Protein AF-A0A246GBR9-F1 (afdb_monomer)

Foldseek 3Di:
DDDDDDDDDDDDDDDDDDPDPPPPPPPPVLPADVQVVVLLVVLVVCLPVQPQPLLVLLSCLLSVCVVQENAEAEDCDPPQKDKFFFADPVVLATRHIHIYGHGPDSLSSSLRSLLVSQCNLVVDRQFSFAAPQQDPFPDFDADPRRGTDCSVSSNVRRDDPVQLVVLLVLLVVLLVLLVQAPPDDPVLSVVSNVLSVVCNVRVRRRSQSSLSSNLVVLVVVVPPPPPDPPDHSSVVSNVSSSVSSVVSCCRSVSDDPPDDD

Sequence (261 aa):
MNQILPKPTIPLLLGTVFSLFAFKNVYQKSSFDPEVQRDIQILKSHSFVVSNPHLAIAIRDALRDIKLVTSLNREDTRQGGSTICKYDAEIGLPKNYLIGYSKNSAGTLLHELVHVSVNQKFLQDFVNYKSPIAQNPHIPQYTSDGVRLNENLRQTKWMDQTENAKRTLQMQQIASLADACTKLKPEVKAYIKDKCSYASINPHIEYSTTVVQLAYYMFLQGFPVKNAPVNTPENNLYVEIDKALIEDLKARNVISTSCSL

Solvent-accessible surface area (backbone atoms only — not comparable to full-atom values): 15180 Å² total; per-residue (Å²): 135,90,84,86,84,83,86,88,85,84,86,88,81,91,79,89,75,80,84,68,85,71,75,76,74,75,75,77,73,77,74,64,52,73,69,56,50,47,34,52,48,50,50,57,52,43,40,73,68,52,85,51,66,67,58,20,50,52,48,47,50,24,55,68,57,51,86,36,50,79,43,74,45,72,37,99,50,97,78,63,53,42,70,47,65,22,31,38,77,89,80,61,42,80,61,36,28,39,35,37,22,36,76,95,33,47,55,36,49,47,24,44,29,31,51,52,38,45,23,70,69,69,61,42,86,59,55,74,61,87,47,93,73,54,64,77,67,64,80,88,42,60,46,98,82,15,36,69,71,49,48,71,66,33,29,70,50,37,66,47,70,67,61,33,50,55,49,29,51,52,30,51,52,47,34,53,30,41,68,63,25,85,84,60,54,70,69,58,36,50,51,52,36,51,48,28,50,56,19,47,76,41,32,47,62,32,37,68,24,44,37,52,29,49,47,51,50,41,40,77,75,54,46,80,55,85,88,57,70,86,86,38,44,60,54,50,30,51,50,52,38,50,50,52,37,53,52,45,34,37,70,65,66,72,45,66,91,81,68,78,130

Structure (mmCIF, N/CA/C/O backbone):
data_AF-A0A246GBR9-F1
#
_entry.id   AF-A0A246GBR9-F1
#
loop_
_atom_site.group_PDB
_atom_site.id
_atom_site.type_symbol
_atom_site.label_atom_id
_atom_site.label_alt_id
_atom_site.label_comp_id
_atom_site.label_asym_id
_atom_site.label_entity_id
_atom_site.label_seq_id
_atom_site.pdbx_PDB_ins_code
_atom_site.Cartn_x
_atom_site.Cartn_y
_atom_site.Cartn_z
_atom_site.occupancy
_atom_site.B_iso_or_equiv
_atom_site.auth_seq_id
_atom_site.auth_comp_id
_atom_site.auth_asym_id
_atom_site.auth_atom_id
_atom_site.pdbx_PDB_model_num
ATOM 1 N N . MET A 1 1 ? -3.419 -54.310 -78.599 1.00 36.62 1 MET A N 1
ATOM 2 C CA . MET A 1 1 ? -2.522 -55.291 -77.946 1.00 36.62 1 MET A CA 1
ATOM 3 C C . MET A 1 1 ? -2.148 -54.704 -76.590 1.00 36.62 1 MET A C 1
ATOM 5 O O . MET A 1 1 ? -1.429 -53.723 -76.562 1.00 36.62 1 MET A O 1
ATOM 9 N N . ASN A 1 2 ? -2.945 -54.943 -75.546 1.00 31.42 2 ASN A N 1
ATOM 10 C CA . ASN A 1 2 ? -2.815 -56.031 -74.558 1.00 31.42 2 ASN A CA 1
ATOM 11 C C . ASN A 1 2 ? -1.418 -56.147 -73.933 1.00 31.42 2 ASN A C 1
ATOM 13 O O . ASN A 1 2 ? -0.531 -56.679 -74.588 1.00 31.42 2 ASN A O 1
ATOM 17 N N . GLN A 1 3 ? -1.290 -55.726 -72.666 1.00 33.97 3 GLN A N 1
ATOM 18 C CA . GLN A 1 3 ? -0.759 -56.494 -71.516 1.00 33.97 3 GLN A CA 1
ATOM 19 C C . GLN A 1 3 ? -0.730 -55.560 -70.284 1.00 33.97 3 GLN A C 1
ATOM 21 O O . GLN A 1 3 ? -0.051 -54.544 -70.290 1.00 33.97 3 GLN A O 1
ATOM 26 N N . ILE A 1 4 ? -1.721 -55.641 -69.389 1.00 37.88 4 ILE A N 1
ATOM 27 C CA . ILE A 1 4 ? -1.829 -56.518 -68.200 1.00 37.88 4 ILE A CA 1
ATOM 28 C C . ILE A 1 4 ? -0.883 -56.075 -67.064 1.00 37.88 4 ILE A C 1
ATOM 30 O O . ILE A 1 4 ? 0.317 -56.323 -67.081 1.00 37.88 4 ILE A O 1
ATOM 34 N N . LEU A 1 5 ? -1.496 -55.429 -66.067 1.00 39.03 5 LEU A N 1
ATOM 35 C CA . LEU A 1 5 ? -0.984 -55.162 -64.718 1.00 39.03 5 LEU A CA 1
ATOM 36 C C . LEU A 1 5 ? -0.708 -56.465 -63.947 1.00 39.03 5 LEU A C 1
ATOM 38 O O . LEU A 1 5 ? -1.420 -57.449 -64.154 1.00 39.03 5 LEU A O 1
ATOM 42 N N . PRO A 1 6 ? 0.090 -56.382 -62.873 1.00 37.59 6 PRO A N 1
ATOM 43 C CA . PRO A 1 6 ? -0.278 -57.033 -61.625 1.00 37.59 6 PRO A CA 1
ATOM 44 C C . PRO A 1 6 ? -0.518 -56.004 -60.507 1.00 37.59 6 PRO A C 1
ATOM 46 O O . PRO A 1 6 ? 0.299 -55.120 -60.251 1.00 37.59 6 PRO A O 1
ATOM 49 N N . LYS A 1 7 ? -1.674 -56.133 -59.841 1.00 33.91 7 LYS A N 1
ATOM 50 C CA . LYS A 1 7 ? -1.932 -55.601 -58.489 1.00 33.91 7 LYS A CA 1
ATOM 51 C C . LYS A 1 7 ? -1.443 -56.632 -57.420 1.00 33.91 7 LYS A C 1
ATOM 53 O O . LYS A 1 7 ? -0.775 -57.589 -57.793 1.00 33.91 7 LYS A O 1
ATOM 58 N N . PRO A 1 8 ? -1.776 -56.504 -56.117 1.00 43.59 8 PRO A N 1
ATOM 59 C CA . PRO A 1 8 ? -0.891 -55.977 -55.082 1.00 43.59 8 PRO A CA 1
ATOM 60 C C . PRO A 1 8 ? -0.693 -56.992 -53.932 1.00 43.59 8 PRO A C 1
ATOM 62 O O . PRO A 1 8 ? -1.356 -58.025 -53.873 1.00 43.59 8 PRO A O 1
ATOM 65 N N . THR A 1 9 ? 0.116 -56.651 -52.933 1.00 32.22 9 THR A N 1
ATOM 66 C CA . THR A 1 9 ? 0.022 -57.300 -51.615 1.00 32.22 9 THR A CA 1
ATOM 67 C C . THR A 1 9 ? 0.091 -56.246 -50.518 1.00 32.22 9 THR A C 1
ATOM 69 O O . THR A 1 9 ? 1.115 -55.606 -50.305 1.00 32.22 9 THR A O 1
ATOM 72 N N . ILE A 1 10 ? -1.051 -56.059 -49.855 1.00 38.84 10 ILE A N 1
ATOM 73 C CA . ILE A 1 10 ? -1.219 -55.392 -48.557 1.00 38.84 10 ILE A CA 1
ATOM 74 C C . ILE A 1 10 ? -1.102 -56.499 -47.486 1.00 38.84 10 ILE A C 1
ATOM 76 O O . ILE A 1 10 ? -1.555 -57.618 -47.740 1.00 38.84 10 ILE A O 1
ATOM 80 N N . PRO A 1 11 ? -0.499 -56.227 -46.316 1.00 38.47 11 PRO A N 1
ATOM 81 C CA . PRO A 1 11 ? -1.316 -56.078 -45.102 1.00 38.47 11 PRO A CA 1
ATOM 82 C C . PRO A 1 11 ? -0.918 -54.803 -44.325 1.00 38.47 11 PRO A C 1
ATOM 84 O O . PRO A 1 11 ? 0.259 -54.522 -44.146 1.00 38.47 11 PRO A O 1
ATOM 87 N N . LEU A 1 12 ? -1.832 -53.859 -44.079 1.00 32.19 12 LEU A N 1
ATOM 88 C CA . LEU A 1 12 ? -2.823 -53.779 -42.989 1.00 32.19 12 LEU A CA 1
ATOM 89 C C . LEU A 1 12 ? -2.188 -53.514 -41.613 1.00 32.19 12 LEU A C 1
ATOM 91 O O . LEU A 1 12 ? -1.672 -54.431 -40.993 1.00 32.19 12 LEU A O 1
ATOM 95 N N . LEU A 1 13 ? -2.281 -52.265 -41.144 1.00 32.31 13 LEU A N 1
ATOM 96 C CA . LEU A 1 13 ? -2.827 -51.853 -39.836 1.00 32.31 13 LEU A CA 1
ATOM 97 C C . LEU A 1 13 ? -2.808 -50.305 -39.797 1.00 32.31 13 LEU A C 1
ATOM 99 O O . LEU A 1 13 ? -1.761 -49.685 -39.927 1.00 32.31 13 LEU A O 1
ATOM 103 N N . LEU A 1 14 ? -3.968 -49.652 -39.924 1.00 33.91 14 LEU A N 1
ATOM 104 C CA . LEU A 1 14 ? -4.746 -49.094 -38.803 1.00 33.91 14 LEU A CA 1
ATOM 105 C C . LEU A 1 14 ? -3.983 -48.021 -38.014 1.00 33.91 14 LEU A C 1
ATOM 107 O O . LEU A 1 14 ? -3.105 -48.331 -37.219 1.00 33.91 14 LEU A O 1
ATOM 111 N N . GLY A 1 15 ? -4.388 -46.761 -38.182 1.00 28.64 15 GLY A N 1
ATOM 112 C CA . GLY A 1 15 ? -3.935 -45.687 -37.301 1.00 28.64 15 GLY A CA 1
ATOM 113 C C . GLY A 1 15 ? -4.152 -44.295 -37.868 1.00 28.64 15 GLY A C 1
ATOM 114 O O . GLY A 1 15 ? -3.212 -43.634 -38.285 1.00 28.64 15 GLY A O 1
ATOM 115 N N . THR A 1 16 ? -5.402 -43.846 -37.877 1.00 36.12 16 THR A N 1
ATOM 116 C CA . THR A 1 16 ? -5.775 -42.429 -37.953 1.00 36.12 16 THR A CA 1
ATOM 117 C C . THR A 1 16 ? -4.903 -41.568 -37.035 1.00 36.12 16 THR A C 1
ATOM 119 O O . THR A 1 16 ? -4.922 -41.768 -35.822 1.00 36.12 16 THR A O 1
ATOM 122 N N . VAL A 1 17 ? -4.228 -40.554 -37.580 1.00 34.16 17 VAL A N 1
ATOM 123 C CA . VAL A 1 17 ? -3.736 -39.421 -36.786 1.00 34.16 17 VAL A CA 1
ATOM 124 C C . VAL A 1 17 ? -4.392 -38.161 -37.329 1.00 34.16 17 VAL A C 1
ATOM 126 O O . VAL A 1 17 ? -3.873 -37.475 -38.206 1.00 34.16 17 VAL A O 1
ATOM 129 N N . PHE A 1 18 ? -5.580 -37.873 -36.798 1.00 36.03 18 PHE A N 1
ATOM 130 C CA . PHE A 1 18 ? -6.049 -36.499 -36.727 1.00 36.03 18 PHE A CA 1
ATOM 131 C C . PHE A 1 18 ? -5.039 -35.737 -35.869 1.00 36.03 18 PHE A C 1
ATOM 133 O O . PHE A 1 18 ? -4.885 -36.015 -34.680 1.00 36.03 18 PHE A O 1
ATOM 140 N N . SER A 1 19 ? -4.343 -34.788 -36.489 1.00 33.94 19 SER A N 1
ATOM 141 C CA . SER A 1 19 ? -3.608 -33.740 -35.792 1.00 33.94 19 SER A CA 1
ATOM 142 C C . SER A 1 19 ? -4.619 -32.869 -35.042 1.00 33.94 19 SER A C 1
ATOM 144 O O . SER A 1 19 ? -5.097 -31.851 -35.542 1.00 33.94 19 SER A O 1
ATOM 146 N N . LEU A 1 20 ? -5.008 -33.305 -33.843 1.00 32.81 20 LEU A N 1
ATOM 147 C CA . LEU A 1 20 ? -5.472 -32.375 -32.832 1.00 32.81 20 LEU A CA 1
ATOM 148 C C . LEU A 1 20 ? -4.231 -31.649 -32.330 1.00 32.81 20 LEU A C 1
ATOM 150 O O . LEU A 1 20 ? -3.378 -32.238 -31.664 1.00 32.81 20 LEU A O 1
ATOM 154 N N . PHE A 1 21 ? -4.169 -30.351 -32.620 1.00 36.47 21 PHE A N 1
ATOM 155 C CA . PHE A 1 21 ? -3.459 -29.388 -31.794 1.00 36.47 21 PHE A CA 1
ATOM 156 C C . PHE A 1 21 ? -4.019 -29.477 -30.370 1.00 36.47 21 PHE A C 1
ATOM 158 O O . PHE A 1 21 ? -4.872 -28.699 -29.948 1.00 36.47 21 PHE A O 1
ATOM 165 N N . ALA A 1 22 ? -3.541 -30.460 -29.613 1.00 33.91 22 ALA A N 1
ATOM 166 C CA . ALA A 1 22 ? -3.566 -30.417 -28.174 1.00 33.91 22 ALA A CA 1
ATOM 167 C C . ALA A 1 22 ? -2.577 -29.318 -27.789 1.00 33.91 22 ALA A C 1
ATOM 169 O O . ALA A 1 22 ? -1.390 -29.566 -27.574 1.00 33.91 22 ALA A O 1
ATOM 170 N N . PHE A 1 23 ? -3.077 -28.084 -27.701 1.00 33.88 23 PHE A N 1
ATOM 171 C CA . PHE A 1 23 ? -2.542 -27.153 -26.726 1.00 33.88 23 PHE A CA 1
ATOM 172 C C . PHE A 1 23 ? -2.571 -27.908 -25.398 1.00 33.88 23 PHE A C 1
ATOM 174 O O . PHE A 1 23 ? -3.609 -28.022 -24.745 1.00 33.88 23 PHE A O 1
ATOM 181 N N . LYS A 1 24 ? -1.426 -28.480 -25.014 1.00 32.59 24 LYS A N 1
ATOM 182 C CA . LYS A 1 24 ? -1.120 -28.728 -23.615 1.00 32.59 24 LYS A CA 1
ATOM 183 C C . LYS A 1 24 ? -1.173 -27.348 -22.974 1.00 32.59 24 LYS A C 1
ATOM 185 O O . LYS A 1 24 ? -0.169 -26.651 -22.881 1.00 32.59 24 LYS A O 1
ATOM 190 N N . ASN A 1 25 ? -2.373 -26.961 -22.550 1.00 34.00 25 ASN A N 1
ATOM 191 C CA . ASN A 1 25 ? -2.554 -26.126 -21.386 1.00 34.00 25 ASN A CA 1
ATOM 192 C C . ASN A 1 25 ? -1.828 -26.864 -20.268 1.00 34.00 25 ASN A C 1
ATOM 194 O O . ASN A 1 25 ? -2.400 -27.699 -19.567 1.00 34.00 25 ASN A O 1
ATOM 198 N N . VAL A 1 26 ? -0.531 -26.592 -20.139 1.00 35.75 26 VAL A N 1
ATOM 199 C CA . VAL A 1 26 ? 0.169 -26.776 -18.884 1.00 35.75 26 VAL A CA 1
ATOM 200 C C . VAL A 1 26 ? -0.470 -25.741 -17.974 1.00 35.75 26 VAL A C 1
ATOM 202 O O . VAL A 1 26 ? -0.006 -24.615 -17.840 1.00 35.75 26 VAL A O 1
ATOM 205 N N . TYR A 1 27 ? -1.613 -26.117 -17.403 1.00 33.25 27 TYR A N 1
ATOM 206 C CA . TYR A 1 27 ? -2.114 -25.536 -16.178 1.00 33.25 27 TYR A CA 1
ATOM 207 C C . TYR A 1 27 ? -1.027 -25.831 -15.142 1.00 33.25 27 TYR A C 1
ATOM 209 O O . TYR A 1 27 ? -1.078 -26.825 -14.420 1.00 33.25 27 TYR A O 1
ATOM 217 N N . GLN A 1 28 ? 0.007 -24.989 -15.092 1.00 37.38 28 GLN A N 1
ATOM 218 C CA . GLN A 1 28 ? 0.778 -24.816 -13.877 1.00 37.38 28 GLN A CA 1
ATOM 219 C C . GLN A 1 28 ? -0.208 -24.208 -12.889 1.00 37.38 28 GLN A C 1
ATOM 221 O O . GLN A 1 28 ? -0.369 -22.997 -12.775 1.00 37.38 28 GLN A O 1
ATOM 226 N N . LYS A 1 29 ? -0.951 -25.085 -12.216 1.00 42.09 29 LYS A N 1
ATOM 227 C CA . LYS A 1 29 ? -1.633 -24.741 -10.987 1.00 42.09 29 LYS A CA 1
ATOM 228 C C . LYS A 1 29 ? -0.495 -24.458 -10.014 1.00 42.09 29 LYS A C 1
ATOM 230 O O . LYS A 1 29 ? 0.019 -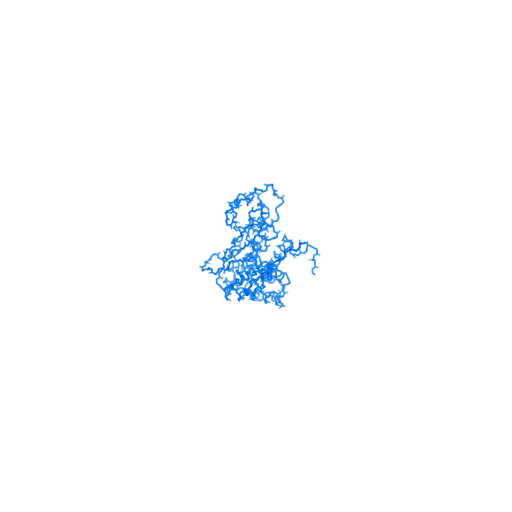25.385 -9.397 1.00 42.09 29 LYS A O 1
ATOM 235 N N . SER A 1 30 ? -0.034 -23.208 -9.954 1.00 47.75 30 SER A N 1
ATOM 236 C CA . SER A 1 30 ? 0.775 -22.749 -8.836 1.00 47.75 30 SER A CA 1
ATOM 237 C C . SER A 1 30 ? -0.121 -22.909 -7.613 1.00 47.75 30 SER A C 1
ATOM 239 O O . SER A 1 30 ? -1.003 -22.101 -7.321 1.00 47.75 30 SER A O 1
ATOM 241 N N . SER A 1 31 ? -0.019 -24.059 -6.951 1.00 57.75 31 SER A N 1
ATOM 242 C CA . SER A 1 31 ? -0.645 -24.238 -5.658 1.00 57.75 31 SER A CA 1
ATOM 243 C C . SER A 1 31 ? 0.161 -23.366 -4.715 1.00 57.75 31 SER A C 1
ATOM 245 O O . SER A 1 31 ? 1.194 -23.797 -4.205 1.00 57.75 31 SER A O 1
ATOM 247 N N . PHE A 1 32 ? -0.260 -22.111 -4.553 1.00 66.38 32 PHE A N 1
ATOM 248 C CA . PHE A 1 32 ? 0.238 -21.304 -3.452 1.00 66.38 32 PHE A CA 1
ATOM 249 C C . PHE A 1 32 ? 0.090 -22.113 -2.161 1.00 66.38 32 PHE A C 1
ATOM 251 O O . PHE A 1 32 ? -0.877 -22.871 -2.014 1.00 66.38 32 PHE A O 1
ATOM 258 N N . ASP A 1 33 ? 1.045 -21.937 -1.255 1.00 72.50 33 ASP A N 1
ATOM 259 C CA . ASP A 1 33 ? 1.009 -22.494 0.093 1.00 72.50 33 ASP A CA 1
ATOM 260 C C . ASP A 1 33 ? -0.414 -22.339 0.696 1.00 72.50 33 ASP A C 1
ATOM 262 O O . ASP A 1 33 ? -1.025 -21.269 0.572 1.00 72.50 33 ASP A O 1
ATOM 266 N N . PRO A 1 34 ? -1.000 -23.385 1.309 1.00 77.25 34 PRO A N 1
ATOM 267 C CA . PRO A 1 34 ? -2.317 -23.304 1.943 1.00 77.25 34 PRO A CA 1
ATOM 268 C C . PRO A 1 34 ? -2.493 -22.118 2.906 1.00 77.25 34 PRO A C 1
ATOM 270 O O . PRO A 1 34 ? -3.594 -21.577 3.022 1.00 77.25 34 PRO A O 1
ATOM 273 N N . GLU A 1 35 ? -1.432 -21.683 3.590 1.00 75.62 35 GLU A N 1
ATOM 274 C CA . GLU A 1 35 ? -1.478 -20.513 4.469 1.00 75.62 35 GLU A CA 1
ATOM 275 C C . GLU A 1 35 ? -1.579 -19.202 3.677 1.00 75.62 35 GLU A C 1
ATOM 277 O O . GLU A 1 35 ? -2.285 -18.283 4.087 1.00 75.62 35 GLU A O 1
ATOM 282 N N . VAL A 1 36 ? -0.957 -19.138 2.502 1.00 79.81 36 VAL A N 1
ATOM 283 C CA . VAL A 1 36 ? -1.092 -18.016 1.562 1.00 79.81 36 VAL A CA 1
ATOM 284 C C . VAL A 1 36 ? -2.516 -17.949 1.019 1.00 79.81 36 VAL A C 1
ATOM 286 O O . VAL A 1 36 ? -3.128 -16.883 0.992 1.00 79.81 36 VAL A O 1
ATOM 289 N N . GLN A 1 37 ? -3.093 -19.096 0.654 1.00 85.75 37 GLN A N 1
ATOM 290 C CA . GLN A 1 37 ? -4.497 -19.172 0.236 1.00 85.75 37 GLN A CA 1
ATOM 291 C C . GLN A 1 37 ? -5.452 -18.696 1.333 1.00 85.75 37 GLN A C 1
ATOM 293 O O . GLN A 1 37 ? -6.438 -18.018 1.038 1.00 85.75 37 GLN A O 1
ATOM 298 N N . ARG A 1 38 ? -5.149 -19.005 2.600 1.00 88.00 38 ARG A N 1
ATOM 299 C CA . ARG A 1 38 ? -5.911 -18.509 3.751 1.00 88.00 38 ARG A CA 1
ATOM 300 C C . ARG A 1 38 ? -5.870 -16.983 3.827 1.00 88.00 38 ARG A C 1
ATOM 302 O O . ARG A 1 38 ? -6.931 -16.374 3.911 1.00 88.00 38 ARG A O 1
ATOM 309 N N . ASP A 1 39 ? -4.689 -16.371 3.760 1.00 90.00 39 ASP A N 1
ATOM 310 C CA . ASP A 1 39 ? -4.548 -14.910 3.840 1.00 90.00 39 ASP A CA 1
ATOM 311 C C . ASP A 1 39 ? -5.244 -14.206 2.660 1.00 90.00 39 ASP A C 1
ATOM 313 O O . ASP A 1 39 ? -5.961 -13.222 2.853 1.00 90.00 39 ASP A O 1
ATOM 317 N N . ILE A 1 40 ? -5.142 -14.765 1.448 1.00 91.44 40 ILE A N 1
ATOM 318 C CA . ILE A 1 40 ? -5.889 -14.291 0.271 1.00 91.44 40 ILE A CA 1
ATOM 319 C C . ILE A 1 40 ? -7.398 -14.372 0.515 1.00 91.44 40 ILE A C 1
ATOM 321 O O . ILE A 1 40 ? -8.136 -13.441 0.186 1.00 91.44 40 ILE A O 1
ATOM 325 N N . GLN A 1 41 ? -7.880 -15.480 1.079 1.00 93.19 41 GLN A N 1
ATOM 326 C CA . GLN A 1 41 ? -9.301 -15.664 1.353 1.00 93.19 41 GLN A CA 1
ATOM 327 C C . GLN A 1 41 ? -9.807 -14.709 2.441 1.00 93.19 41 GLN A C 1
ATOM 329 O O . GLN A 1 41 ? -10.925 -14.203 2.326 1.00 93.19 41 GLN A O 1
ATOM 334 N N . ILE A 1 42 ? -8.984 -14.413 3.451 1.00 95.00 42 ILE A N 1
ATOM 335 C CA . ILE A 1 42 ? -9.269 -13.389 4.462 1.00 95.00 42 ILE A CA 1
ATOM 336 C C . ILE A 1 42 ? -9.445 -12.029 3.785 1.00 95.00 42 ILE A C 1
ATOM 338 O O . ILE A 1 42 ? -10.478 -11.391 3.978 1.00 95.00 42 ILE A O 1
ATOM 342 N N . LEU A 1 43 ? -8.501 -11.610 2.933 1.00 96.12 43 LEU A N 1
ATOM 343 C CA . LEU A 1 43 ? -8.602 -10.337 2.212 1.00 96.12 43 LEU A CA 1
ATOM 344 C C . LEU A 1 43 ? -9.842 -10.283 1.311 1.00 96.12 43 LEU A C 1
ATOM 346 O O . LEU A 1 43 ? -10.573 -9.292 1.327 1.00 96.12 43 LEU A O 1
ATOM 350 N N . LYS A 1 44 ? -10.139 -11.363 0.577 1.00 96.38 44 LYS A N 1
ATOM 351 C CA . LYS A 1 44 ? -11.364 -11.464 -0.232 1.00 96.38 44 LYS A CA 1
ATOM 352 C C . LYS A 1 44 ? -12.613 -11.276 0.621 1.00 96.38 44 LYS A C 1
ATOM 354 O O . LYS A 1 44 ? -13.453 -10.457 0.264 1.00 96.38 44 LYS A O 1
ATOM 359 N N . SER A 1 45 ? -12.717 -11.986 1.743 1.00 96.94 45 SER A N 1
ATOM 360 C CA . SER A 1 45 ? -13.838 -11.862 2.680 1.00 96.94 45 SER A CA 1
ATOM 361 C C . SER A 1 45 ? -13.964 -10.433 3.218 1.00 96.94 45 SER A C 1
ATOM 363 O O . SER A 1 45 ? -15.026 -9.817 3.129 1.00 96.94 45 SER A O 1
ATOM 365 N N . HIS A 1 46 ? -12.853 -9.857 3.682 1.00 96.62 46 HIS A N 1
ATOM 366 C CA . HIS A 1 46 ? -12.810 -8.500 4.221 1.00 96.62 46 HIS A CA 1
ATOM 367 C C . HIS A 1 46 ? -13.221 -7.446 3.195 1.00 96.62 46 HIS A C 1
ATOM 369 O O . HIS A 1 46 ? -13.915 -6.502 3.554 1.00 96.62 46 HIS A O 1
ATOM 375 N N . SER A 1 47 ? -12.941 -7.654 1.906 1.00 96.00 47 SER A N 1
ATOM 376 C CA . SER A 1 47 ? -13.411 -6.757 0.845 1.00 96.00 47 SER A CA 1
ATOM 377 C C . SER A 1 47 ? -14.943 -6.637 0.728 1.00 96.00 47 SER A C 1
ATOM 379 O O . SER A 1 47 ? -15.422 -5.728 0.048 1.00 96.00 47 SER A O 1
ATOM 381 N N . PHE A 1 48 ? -15.717 -7.524 1.365 1.00 94.31 48 PHE A N 1
ATOM 382 C CA . PHE A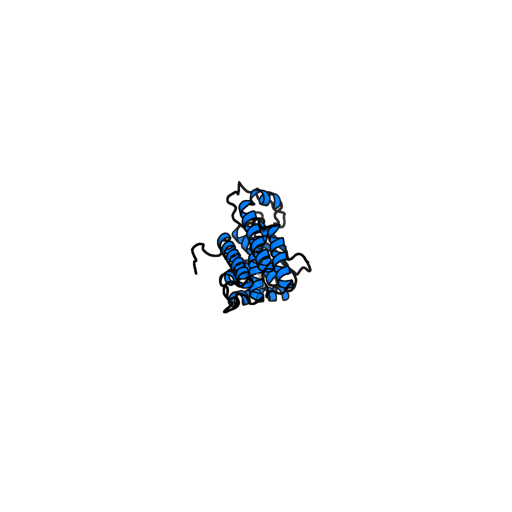 1 48 ? -17.184 -7.470 1.411 1.00 94.31 48 PHE A CA 1
ATOM 383 C C . PHE A 1 48 ? -17.748 -7.016 2.761 1.00 94.31 48 PHE A C 1
ATOM 385 O O . PHE A 1 48 ? -18.878 -6.539 2.794 1.00 94.31 48 PHE A O 1
ATOM 392 N N . VAL A 1 49 ? -16.998 -7.165 3.859 1.00 93.31 49 VAL A N 1
ATOM 393 C CA . VAL A 1 49 ? -17.497 -6.874 5.218 1.00 93.31 49 VAL A CA 1
ATOM 394 C C . VAL A 1 49 ? -16.964 -5.573 5.815 1.00 93.31 49 VAL A C 1
ATOM 396 O O . VAL A 1 49 ? -17.527 -5.089 6.795 1.00 93.31 49 VAL A O 1
ATOM 399 N N . VAL A 1 50 ? -15.896 -4.995 5.254 1.00 93.19 50 VAL A N 1
ATOM 400 C CA . VAL A 1 50 ? -15.414 -3.676 5.687 1.00 93.19 50 VAL A CA 1
ATOM 401 C C . VAL A 1 50 ? -16.501 -2.629 5.434 1.00 93.19 50 VAL A C 1
ATOM 403 O O . VAL A 1 50 ? -17.059 -2.538 4.342 1.00 93.19 50 VAL A O 1
ATOM 406 N N . SER A 1 51 ? -16.808 -1.827 6.452 1.00 88.69 51 SER A N 1
ATOM 407 C CA . SER A 1 51 ? -17.815 -0.764 6.355 1.00 88.69 51 SER A CA 1
ATOM 408 C C . SER A 1 51 ? -17.314 0.451 5.573 1.00 88.69 51 SER A C 1
ATOM 410 O O . SER A 1 51 ? -18.115 1.184 5.000 1.00 88.69 51 SER A O 1
ATOM 412 N N . ASN A 1 52 ? -15.995 0.662 5.530 1.00 91.75 52 ASN A N 1
ATOM 413 C CA . ASN A 1 52 ? -15.376 1.718 4.742 1.00 91.75 52 ASN A CA 1
ATOM 414 C C . ASN A 1 52 ? -15.325 1.315 3.248 1.00 91.75 52 ASN A C 1
ATOM 416 O O . ASN A 1 52 ? -14.595 0.379 2.895 1.00 91.75 52 ASN A O 1
ATOM 420 N N . PRO A 1 53 ? -16.036 2.027 2.350 1.00 94.12 53 PRO A N 1
ATOM 421 C CA . PRO A 1 53 ? -16.072 1.688 0.930 1.00 94.12 53 PRO A CA 1
ATOM 422 C C . PRO A 1 53 ? -14.718 1.880 0.232 1.00 94.12 53 PRO A C 1
ATOM 424 O O . PRO A 1 53 ? -14.381 1.106 -0.665 1.00 94.12 53 PRO A O 1
ATOM 427 N N . HIS A 1 54 ? -13.910 2.859 0.646 1.00 96.25 54 HIS A N 1
ATOM 428 C CA . HIS A 1 54 ? -12.587 3.106 0.070 1.00 96.25 54 HIS A CA 1
ATOM 429 C C . HIS A 1 54 ? -11.609 1.989 0.426 1.00 96.25 54 HIS A C 1
ATOM 431 O O . HIS A 1 54 ? -10.860 1.533 -0.437 1.00 96.25 54 HIS A O 1
ATOM 437 N N . LEU A 1 55 ? -11.673 1.469 1.657 1.00 97.25 55 LEU A N 1
ATOM 438 C CA . LEU A 1 55 ? -10.891 0.296 2.045 1.00 97.25 55 LEU A CA 1
ATOM 439 C C . LEU A 1 55 ? -11.320 -0.947 1.252 1.00 97.25 55 LEU A C 1
ATOM 441 O O . LEU A 1 55 ? -10.462 -1.684 0.768 1.00 97.25 55 LEU A O 1
ATOM 445 N N . ALA A 1 56 ? -12.626 -1.160 1.051 1.00 96.94 56 ALA A N 1
ATOM 446 C CA . ALA A 1 56 ? -13.115 -2.256 0.209 1.00 96.94 56 ALA A CA 1
ATOM 447 C C . ALA A 1 56 ? -12.541 -2.170 -1.213 1.00 96.94 56 ALA A C 1
ATOM 449 O O . ALA A 1 56 ? -12.062 -3.167 -1.757 1.00 96.94 56 ALA A O 1
ATOM 450 N N . ILE A 1 57 ? -12.568 -0.973 -1.807 1.00 97.62 57 ILE A N 1
ATOM 451 C CA . ILE A 1 57 ? -12.008 -0.707 -3.135 1.00 97.62 57 ILE A CA 1
ATOM 452 C C . ILE A 1 57 ? -10.499 -0.970 -3.150 1.00 97.62 57 ILE A C 1
ATOM 454 O O . ILE A 1 57 ? -10.026 -1.653 -4.055 1.00 97.62 57 ILE A O 1
ATOM 458 N N . ALA A 1 58 ? -9.755 -0.495 -2.149 1.00 97.56 58 ALA A N 1
ATOM 459 C CA . ALA A 1 58 ? -8.311 -0.691 -2.056 1.00 97.56 58 ALA A CA 1
ATOM 460 C C . ALA A 1 58 ? -7.926 -2.176 -1.974 1.00 97.56 58 ALA A C 1
ATOM 462 O O . ALA A 1 58 ? -7.032 -2.618 -2.693 1.00 97.56 58 ALA A O 1
ATOM 463 N N . ILE A 1 59 ? -8.642 -2.966 -1.164 1.00 98.06 59 ILE A N 1
ATOM 464 C CA . ILE A 1 59 ? -8.414 -4.414 -1.055 1.00 98.06 59 ILE A CA 1
ATOM 465 C C . ILE A 1 59 ? -8.690 -5.107 -2.397 1.00 98.06 59 ILE A C 1
ATOM 467 O O . ILE A 1 59 ? -7.902 -5.944 -2.837 1.00 98.06 59 ILE A O 1
ATOM 471 N N . ARG A 1 60 ? -9.789 -4.759 -3.081 1.00 97.62 60 ARG A N 1
ATOM 472 C CA . ARG A 1 60 ? -10.116 -5.341 -4.396 1.00 97.62 60 ARG A CA 1
ATOM 473 C C . ARG A 1 60 ? -9.103 -4.953 -5.467 1.00 97.62 60 ARG A C 1
ATOM 475 O O . ARG A 1 60 ? -8.740 -5.798 -6.279 1.00 97.62 60 ARG A O 1
ATOM 482 N N . ASP A 1 61 ? -8.649 -3.702 -5.466 1.00 96.62 61 ASP A N 1
ATOM 483 C CA . ASP A 1 61 ? -7.621 -3.216 -6.385 1.00 96.62 61 ASP A CA 1
ATOM 484 C C . ASP A 1 61 ? -6.297 -3.965 -6.183 1.00 96.62 61 ASP A C 1
ATOM 486 O O . ASP A 1 61 ? -5.720 -4.423 -7.164 1.00 96.62 61 ASP A O 1
ATOM 490 N N . ALA A 1 62 ? -5.872 -4.185 -4.934 1.00 95.81 62 ALA A N 1
ATOM 491 C CA . ALA A 1 62 ? -4.685 -4.981 -4.614 1.00 95.81 62 ALA A CA 1
ATOM 492 C C . ALA A 1 62 ? -4.828 -6.455 -5.049 1.00 95.81 62 ALA A C 1
ATOM 494 O O . ALA A 1 62 ? -3.896 -7.055 -5.580 1.00 95.81 62 ALA A O 1
ATOM 495 N N . LEU A 1 63 ? -6.015 -7.049 -4.883 1.00 95.69 63 LEU A N 1
ATOM 496 C CA . LEU A 1 63 ? -6.280 -8.439 -5.275 1.00 95.69 63 LEU A CA 1
ATOM 497 C C . LEU A 1 63 ? -6.436 -8.645 -6.791 1.00 95.69 63 LEU A C 1
ATOM 499 O O . LEU A 1 63 ? -6.359 -9.789 -7.245 1.00 95.69 63 LEU A O 1
ATOM 503 N N . ARG A 1 64 ? -6.667 -7.585 -7.580 1.00 94.56 64 ARG A N 1
ATOM 504 C CA . ARG A 1 64 ? -6.957 -7.682 -9.025 1.00 94.56 64 ARG A CA 1
ATOM 505 C C . ARG A 1 64 ? -5.863 -8.427 -9.788 1.00 94.56 64 ARG A C 1
ATOM 507 O O . ARG A 1 64 ? -6.160 -9.263 -10.643 1.00 94.56 64 ARG A O 1
ATOM 514 N N . ASP A 1 65 ? -4.614 -8.138 -9.446 1.00 89.44 65 ASP A N 1
ATOM 515 C CA . ASP A 1 65 ? -3.441 -8.562 -10.210 1.00 89.44 65 ASP A CA 1
ATOM 516 C C . ASP A 1 65 ? -2.711 -9.749 -9.557 1.00 89.44 65 ASP A C 1
ATOM 518 O O . ASP A 1 65 ? -1.625 -10.137 -9.979 1.00 89.44 65 ASP A O 1
ATOM 522 N N . ILE A 1 66 ? -3.347 -10.411 -8.580 1.00 89.81 66 ILE A N 1
ATOM 523 C CA . ILE A 1 66 ? -2.753 -11.524 -7.824 1.00 89.81 66 ILE A CA 1
ATOM 524 C C . ILE A 1 66 ? -2.317 -12.707 -8.698 1.00 89.81 66 ILE A C 1
ATOM 526 O O . ILE A 1 66 ? -1.376 -13.420 -8.365 1.00 89.81 66 ILE A O 1
ATOM 530 N N . LYS A 1 67 ? -2.964 -12.904 -9.852 1.00 88.31 67 LYS A N 1
ATOM 531 C CA . LYS A 1 67 ? -2.595 -13.943 -10.828 1.00 88.31 67 LYS A CA 1
ATOM 532 C C . LYS A 1 67 ? -1.201 -13.742 -11.437 1.00 88.31 67 LYS A C 1
ATOM 534 O O . LYS A 1 67 ? -0.667 -14.679 -12.016 1.00 88.31 67 LYS A O 1
ATOM 539 N N . LEU A 1 68 ? -0.644 -12.532 -11.345 1.00 88.25 68 LEU A N 1
ATOM 540 C CA . LEU A 1 68 ? 0.707 -12.216 -11.808 1.00 88.25 68 LEU A CA 1
ATOM 541 C C . LEU A 1 68 ? 1.771 -12.566 -10.759 1.00 88.25 68 LEU A C 1
ATOM 543 O O . LEU A 1 68 ? 2.956 -12.562 -11.079 1.00 88.25 68 LEU A O 1
ATOM 547 N N . VAL A 1 69 ? 1.377 -12.879 -9.522 1.00 87.00 69 VAL A N 1
ATOM 548 C CA . VAL A 1 69 ? 2.303 -13.314 -8.474 1.00 87.00 69 VAL A CA 1
ATOM 549 C C . VAL A 1 69 ? 2.624 -14.789 -8.692 1.00 87.00 69 VAL A C 1
ATOM 551 O O . VAL A 1 69 ? 1.781 -15.659 -8.500 1.00 87.00 69 VAL A O 1
ATOM 554 N N . THR A 1 70 ? 3.843 -15.086 -9.131 1.00 79.94 70 THR A N 1
ATOM 555 C CA . THR A 1 70 ? 4.271 -16.447 -9.496 1.00 79.94 70 THR A CA 1
ATOM 556 C C . THR A 1 70 ? 5.029 -17.154 -8.384 1.00 79.94 70 THR A C 1
ATOM 558 O O . THR A 1 70 ? 5.080 -18.380 -8.370 1.00 79.94 70 THR A O 1
ATOM 561 N N . SER A 1 71 ? 5.586 -16.398 -7.438 1.00 78.25 71 SER A N 1
ATOM 562 C CA . SER A 1 71 ? 6.148 -16.926 -6.195 1.00 78.25 71 SER A CA 1
ATOM 563 C C . SER A 1 71 ? 5.622 -16.111 -5.035 1.00 78.25 71 SER A C 1
ATOM 565 O O . SER A 1 71 ? 5.623 -14.883 -5.092 1.00 78.25 71 SER A O 1
ATOM 567 N N . LEU A 1 72 ? 5.186 -16.797 -3.987 1.00 74.12 72 LEU A N 1
ATOM 568 C CA . LEU A 1 72 ? 4.655 -16.161 -2.797 1.00 74.12 72 LEU A CA 1
ATOM 569 C C . LEU A 1 72 ? 5.199 -16.921 -1.591 1.00 74.12 72 LEU A C 1
ATOM 571 O O . LEU A 1 72 ? 4.694 -17.982 -1.226 1.00 74.12 72 LEU A O 1
ATOM 575 N N . ASN A 1 73 ? 6.298 -16.403 -1.053 1.00 70.56 73 ASN A N 1
ATOM 576 C CA . ASN A 1 73 ? 7.076 -17.035 -0.003 1.00 70.56 73 ASN A CA 1
ATOM 577 C C . ASN A 1 73 ? 6.784 -16.341 1.323 1.00 70.56 73 ASN A C 1
ATOM 579 O O . ASN A 1 73 ? 6.803 -15.117 1.437 1.00 70.56 73 ASN A O 1
ATOM 583 N N . ARG A 1 74 ? 6.509 -17.134 2.352 1.00 66.25 74 ARG A N 1
ATOM 584 C CA . ARG A 1 74 ? 6.457 -16.628 3.720 1.00 66.25 74 ARG A CA 1
ATOM 585 C C . ARG A 1 74 ? 7.880 -16.612 4.242 1.00 66.25 74 ARG A C 1
ATOM 587 O O . ARG A 1 74 ? 8.491 -17.668 4.375 1.00 66.25 74 ARG A O 1
ATOM 594 N N . GLU A 1 75 ? 8.404 -15.429 4.510 1.00 64.56 75 GLU A N 1
ATOM 595 C CA . GLU A 1 75 ? 9.743 -15.282 5.068 1.00 64.56 75 GLU A CA 1
ATOM 596 C C . GLU A 1 75 ? 9.634 -14.917 6.547 1.00 64.56 75 GLU A C 1
ATOM 598 O O . GLU A 1 75 ? 8.781 -14.120 6.946 1.00 64.56 75 GLU A O 1
ATOM 603 N N . ASP A 1 76 ? 10.504 -15.495 7.378 1.00 52.91 76 ASP A N 1
ATOM 604 C CA . ASP A 1 76 ? 10.615 -15.153 8.802 1.00 52.91 76 ASP A CA 1
ATOM 605 C C . ASP A 1 76 ? 11.435 -13.860 8.973 1.00 52.91 76 ASP A C 1
ATOM 607 O O . ASP A 1 76 ? 12.388 -13.768 9.748 1.00 52.91 76 ASP A O 1
ATOM 611 N N . THR A 1 77 ? 11.130 -12.850 8.155 1.00 48.62 77 THR A N 1
ATOM 612 C CA . THR A 1 77 ? 11.844 -11.579 8.148 1.00 48.62 77 THR A CA 1
ATOM 613 C C . THR A 1 77 ? 11.134 -10.598 9.072 1.00 48.62 77 THR A C 1
ATOM 615 O O . THR A 1 77 ? 9.966 -10.244 8.897 1.00 48.62 77 THR A O 1
ATOM 618 N N . ARG A 1 78 ? 11.881 -10.094 10.063 1.00 46.19 78 ARG A N 1
ATOM 619 C CA . ARG A 1 78 ? 11.471 -8.984 10.945 1.00 46.19 78 ARG A CA 1
ATOM 620 C C . ARG A 1 78 ? 11.147 -7.683 10.186 1.00 46.19 78 ARG A C 1
ATOM 622 O O . ARG A 1 78 ? 10.659 -6.750 10.810 1.00 46.19 78 ARG A O 1
ATOM 629 N N . GLN A 1 79 ? 11.432 -7.602 8.882 1.00 48.75 79 GLN A N 1
ATOM 630 C CA . GLN A 1 79 ? 11.443 -6.361 8.095 1.00 48.75 79 GLN A CA 1
ATOM 631 C C . GLN A 1 79 ? 10.249 -6.140 7.152 1.00 48.75 79 GLN A C 1
ATOM 633 O O . GLN A 1 79 ? 10.219 -5.129 6.468 1.00 48.75 79 GLN A O 1
ATOM 638 N N . GLY A 1 80 ? 9.207 -6.974 7.194 1.00 57.31 80 GLY A N 1
ATOM 639 C CA . GLY A 1 80 ? 7.889 -6.519 6.731 1.00 57.31 80 GLY A CA 1
ATOM 640 C C . GLY A 1 80 ? 7.506 -6.794 5.277 1.00 57.31 80 GLY A C 1
ATOM 641 O O . GLY A 1 80 ? 6.459 -6.298 4.889 1.00 57.31 80 GLY A O 1
ATOM 642 N N . GLY A 1 81 ? 8.236 -7.655 4.565 1.00 70.00 81 GLY A N 1
ATOM 643 C CA . GLY A 1 81 ? 7.876 -8.151 3.230 1.00 70.00 81 GLY A CA 1
ATOM 644 C C . GLY A 1 81 ? 8.814 -7.672 2.119 1.00 70.00 81 GLY A C 1
ATOM 645 O O . GLY A 1 81 ? 9.774 -6.949 2.377 1.00 70.00 81 GLY A O 1
ATOM 646 N N . SER A 1 82 ? 8.624 -8.191 0.907 1.00 81.38 82 SER A N 1
ATOM 647 C CA . SER A 1 82 ? 9.363 -7.813 -0.295 1.00 81.38 82 SER A CA 1
ATOM 648 C C . SER A 1 82 ? 8.539 -8.103 -1.548 1.00 81.38 82 SER A C 1
ATOM 650 O O . SER A 1 82 ? 7.935 -9.167 -1.675 1.00 81.38 82 SER A O 1
ATOM 652 N N . THR A 1 83 ? 8.562 -7.192 -2.518 1.00 87.06 83 THR A N 1
ATOM 653 C CA . THR A 1 83 ? 7.942 -7.397 -3.831 1.00 87.06 83 THR A CA 1
ATOM 654 C C . THR A 1 83 ? 8.971 -7.168 -4.927 1.00 87.06 83 THR A C 1
ATOM 656 O O . THR A 1 83 ? 9.484 -6.067 -5.099 1.00 87.06 83 THR A O 1
ATOM 659 N N . ILE A 1 84 ? 9.246 -8.205 -5.716 1.00 89.56 84 ILE A N 1
ATOM 660 C CA . ILE A 1 84 ? 10.147 -8.141 -6.870 1.00 89.56 84 ILE A CA 1
ATOM 661 C C . ILE A 1 84 ? 9.311 -8.209 -8.143 1.00 89.56 84 ILE A C 1
ATOM 663 O O . ILE A 1 84 ? 8.662 -9.220 -8.416 1.00 89.56 84 ILE A O 1
ATOM 667 N N . CYS A 1 85 ? 9.362 -7.149 -8.948 1.00 92.44 85 CYS A N 1
ATOM 668 C CA . CYS A 1 85 ? 8.758 -7.111 -10.275 1.00 92.44 85 CYS A CA 1
ATOM 669 C C . CYS A 1 85 ? 9.719 -7.701 -11.318 1.00 92.44 85 CYS A C 1
ATOM 671 O O . CYS A 1 85 ? 10.873 -7.279 -11.421 1.00 92.44 85 CYS A O 1
ATOM 673 N N . LYS A 1 86 ? 9.245 -8.658 -12.119 1.00 93.38 86 LYS A N 1
ATOM 674 C CA . LYS A 1 86 ? 9.939 -9.139 -13.319 1.00 93.38 86 LYS A CA 1
ATOM 675 C C . LYS A 1 86 ? 9.247 -8.569 -14.547 1.00 93.38 86 LYS A C 1
ATOM 677 O O . LYS A 1 86 ? 8.033 -8.711 -14.697 1.00 93.38 86 LYS A O 1
ATOM 682 N N . TYR A 1 87 ? 10.012 -7.963 -15.441 1.00 92.25 87 TYR A N 1
ATOM 683 C CA . TYR A 1 87 ? 9.531 -7.383 -16.688 1.00 92.25 87 TYR A CA 1
ATOM 684 C C . TYR A 1 87 ? 9.799 -8.314 -17.859 1.00 92.25 87 TYR A C 1
ATOM 686 O O . TYR A 1 87 ? 10.748 -9.098 -17.864 1.00 92.25 87 TYR A O 1
ATOM 694 N N . ASP A 1 88 ? 8.966 -8.182 -18.878 1.00 89.50 88 ASP A N 1
ATOM 695 C CA . ASP A 1 88 ? 9.329 -8.616 -20.211 1.00 89.50 88 ASP A CA 1
ATOM 696 C C . ASP A 1 88 ? 10.343 -7.619 -20.790 1.00 89.50 88 ASP A C 1
ATOM 698 O O . ASP A 1 88 ? 10.033 -6.438 -20.956 1.00 89.50 88 ASP A O 1
ATOM 702 N N . ALA A 1 89 ? 11.571 -8.075 -21.034 1.00 86.44 89 ALA A N 1
ATOM 703 C CA . ALA A 1 89 ? 12.661 -7.206 -21.466 1.00 86.44 89 ALA A CA 1
ATOM 704 C C . ALA A 1 89 ? 12.478 -6.670 -22.898 1.00 86.44 89 ALA A C 1
ATOM 706 O O . ALA A 1 89 ? 13.088 -5.656 -23.231 1.00 86.44 89 ALA A O 1
ATOM 707 N N . GLU A 1 90 ? 11.649 -7.312 -23.730 1.00 85.62 90 GLU A N 1
ATOM 708 C CA . GLU A 1 90 ? 11.422 -6.888 -25.116 1.00 85.62 90 GLU A CA 1
ATOM 709 C C . GLU A 1 90 ? 10.445 -5.713 -25.190 1.00 85.62 90 GLU A C 1
ATOM 711 O O . GLU A 1 90 ? 10.684 -4.741 -25.905 1.00 85.62 90 GLU A O 1
ATOM 716 N N . ILE A 1 91 ? 9.349 -5.786 -24.429 1.00 87.00 91 ILE A N 1
ATOM 717 C CA . ILE A 1 91 ? 8.269 -4.783 -24.464 1.00 87.00 91 ILE A CA 1
ATOM 718 C C . ILE A 1 91 ? 8.260 -3.848 -23.248 1.00 87.00 91 ILE A C 1
ATOM 720 O O . ILE A 1 91 ? 7.495 -2.887 -23.205 1.00 87.00 91 ILE A O 1
ATOM 724 N N . GLY A 1 92 ? 9.091 -4.122 -22.242 1.00 84.44 92 GLY A N 1
ATOM 725 C CA . GLY A 1 92 ? 9.264 -3.298 -21.046 1.00 84.44 92 GLY A CA 1
ATOM 726 C C . GLY A 1 92 ? 8.096 -3.327 -20.056 1.00 84.44 92 GLY A C 1
ATOM 727 O O . GLY A 1 92 ? 8.079 -2.530 -19.115 1.00 84.44 92 GLY A O 1
ATOM 728 N N . LEU A 1 93 ? 7.130 -4.232 -20.237 1.00 88.69 93 LEU A N 1
ATOM 729 C CA . LEU A 1 93 ? 5.941 -4.342 -19.389 1.00 88.69 93 LEU A CA 1
ATOM 730 C C . LEU A 1 93 ? 6.163 -5.310 -18.219 1.00 88.69 93 LEU A C 1
ATOM 732 O O . LEU A 1 93 ? 6.845 -6.325 -18.389 1.00 88.69 93 LEU A O 1
ATOM 736 N N . PRO A 1 94 ? 5.587 -5.040 -17.031 1.00 91.00 94 PRO A N 1
ATOM 737 C CA . PRO A 1 94 ? 5.576 -6.012 -15.945 1.00 91.00 94 PRO A CA 1
ATOM 738 C C . PRO A 1 94 ? 4.970 -7.354 -16.389 1.00 91.00 94 PRO A C 1
ATOM 740 O O . PRO A 1 94 ? 3.880 -7.393 -16.958 1.00 91.00 94 PRO A O 1
ATOM 743 N N . LYS A 1 95 ? 5.663 -8.457 -16.103 1.00 90.31 95 LYS A N 1
ATOM 744 C CA . LYS A 1 95 ? 5.301 -9.817 -16.525 1.00 90.31 95 LYS A CA 1
ATOM 745 C C . LYS A 1 95 ? 4.818 -10.674 -15.362 1.00 90.31 95 LYS A C 1
ATOM 747 O O . LYS A 1 95 ? 3.776 -11.315 -15.466 1.00 90.31 95 LYS A O 1
ATOM 752 N N . ASN A 1 96 ? 5.583 -10.722 -14.273 1.00 93.12 96 ASN A N 1
ATOM 753 C CA . ASN A 1 96 ? 5.227 -11.463 -13.064 1.00 93.12 96 ASN A CA 1
ATOM 754 C C . ASN A 1 96 ? 5.909 -10.880 -11.821 1.00 93.12 96 ASN A C 1
ATOM 756 O O . ASN A 1 96 ? 6.757 -9.995 -11.924 1.00 93.12 96 ASN A O 1
ATOM 760 N N . TYR A 1 97 ? 5.509 -11.378 -10.652 1.00 92.31 97 TYR A N 1
ATOM 761 C CA . TYR A 1 97 ? 5.976 -10.903 -9.357 1.00 92.31 97 TYR A CA 1
ATOM 762 C C . TYR A 1 97 ? 6.394 -12.050 -8.447 1.00 92.31 97 TYR A C 1
ATOM 764 O O . TYR A 1 97 ? 5.766 -13.114 -8.423 1.00 92.31 97 TYR A O 1
ATOM 772 N N . LEU A 1 98 ? 7.425 -11.792 -7.650 1.00 89.81 98 LEU A N 1
ATOM 773 C CA . LEU A 1 98 ? 7.804 -12.617 -6.511 1.00 89.81 98 LEU A CA 1
ATOM 774 C C . LEU A 1 98 ? 7.523 -11.805 -5.247 1.00 89.81 98 LEU A C 1
ATOM 776 O O . LEU A 1 98 ? 7.997 -10.676 -5.145 1.00 89.81 98 LEU A O 1
ATOM 780 N N . ILE A 1 99 ? 6.751 -12.363 -4.319 1.00 88.38 99 ILE A N 1
ATOM 781 C CA . ILE A 1 99 ? 6.410 -11.712 -3.053 1.00 88.38 99 ILE A CA 1
ATOM 782 C C . ILE A 1 99 ? 6.970 -12.524 -1.885 1.00 88.38 99 ILE A C 1
ATOM 784 O O . ILE A 1 99 ? 6.719 -13.727 -1.793 1.00 88.38 99 ILE A O 1
ATOM 788 N N . GLY A 1 100 ? 7.685 -11.854 -0.987 1.00 86.12 100 GLY A N 1
ATOM 789 C CA . GLY A 1 100 ? 7.998 -12.294 0.367 1.00 86.12 100 GLY A CA 1
ATOM 790 C C . GLY A 1 100 ? 7.112 -11.556 1.374 1.00 86.12 100 GLY A C 1
ATOM 791 O O . GLY A 1 100 ? 6.933 -10.352 1.252 1.00 86.12 100 GLY A O 1
ATOM 792 N N . TYR A 1 101 ? 6.535 -12.222 2.376 1.00 84.62 101 TYR A N 1
ATOM 793 C CA . TYR A 1 101 ? 5.805 -11.519 3.448 1.00 84.62 101 TYR A CA 1
ATOM 794 C C . TYR A 1 101 ? 5.803 -12.291 4.775 1.00 84.62 101 TYR A C 1
ATOM 796 O O . TYR A 1 101 ? 5.988 -13.509 4.805 1.00 84.62 101 TYR A O 1
ATOM 804 N N . SER A 1 102 ? 5.602 -11.580 5.889 1.00 78.56 102 SER A N 1
ATOM 805 C CA . SER A 1 102 ? 5.616 -12.167 7.237 1.00 78.56 102 SER A CA 1
ATOM 806 C C . SER A 1 102 ? 4.487 -13.190 7.449 1.00 78.56 102 SER A C 1
ATOM 808 O O . SER A 1 102 ? 3.353 -12.969 7.011 1.00 78.56 102 SER A O 1
ATOM 810 N N . LYS A 1 103 ? 4.762 -14.280 8.191 1.00 68.94 103 LYS A N 1
ATOM 811 C CA . LYS A 1 103 ? 3.750 -15.309 8.527 1.00 68.94 103 LYS A CA 1
ATOM 812 C C . LYS A 1 103 ? 2.468 -14.692 9.096 1.00 68.94 103 LYS A C 1
ATOM 814 O O . LYS A 1 103 ? 2.516 -13.890 10.023 1.00 68.94 103 LYS A O 1
ATOM 819 N N . ASN A 1 104 ? 1.322 -15.204 8.636 1.00 65.25 104 ASN A N 1
ATOM 820 C CA . ASN A 1 104 ? -0.015 -14.972 9.208 1.00 65.25 104 ASN A CA 1
ATOM 821 C C . ASN A 1 104 ? -0.432 -13.498 9.272 1.00 65.25 104 ASN A C 1
ATOM 823 O O . ASN A 1 104 ? -1.196 -13.103 10.152 1.00 65.25 104 ASN A O 1
ATOM 827 N N . SER A 1 105 ? 0.056 -12.683 8.340 1.00 83.56 105 SER A N 1
ATOM 828 C CA . SER A 1 105 ? -0.297 -11.274 8.269 1.00 83.56 105 SER A CA 1
ATOM 829 C C . SER A 1 105 ? -0.952 -10.963 6.931 1.00 83.56 105 SER A C 1
ATOM 831 O O . SER A 1 105 ? -0.294 -10.550 5.977 1.00 83.56 105 SER A O 1
ATOM 833 N N . ALA A 1 106 ? -2.281 -11.096 6.876 1.00 90.75 106 ALA A N 1
ATOM 834 C CA . ALA A 1 106 ? -3.073 -10.612 5.744 1.00 90.75 106 ALA A CA 1
ATOM 835 C C . ALA A 1 106 ? -2.814 -9.118 5.466 1.00 90.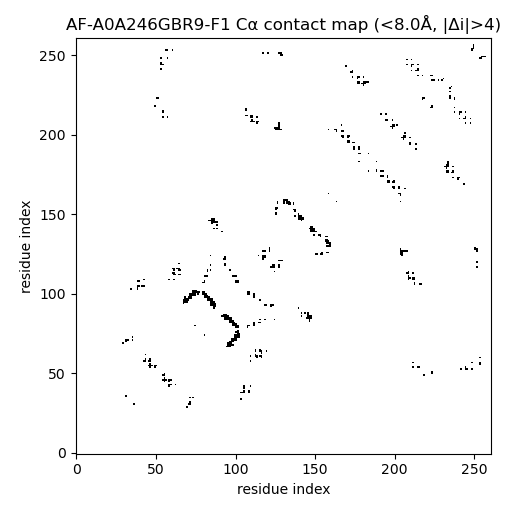75 106 ALA A C 1
ATOM 837 O O . ALA A 1 106 ? -2.845 -8.693 4.318 1.00 90.75 106 ALA A O 1
ATOM 838 N N . GLY A 1 107 ? -2.505 -8.326 6.501 1.00 91.69 107 GLY A N 1
ATOM 839 C CA . GLY A 1 107 ? -2.128 -6.920 6.345 1.00 91.69 107 GLY A CA 1
ATOM 840 C C . GLY A 1 107 ? -0.763 -6.724 5.683 1.00 91.69 107 GLY A C 1
ATOM 841 O O . GLY A 1 107 ? -0.591 -5.770 4.933 1.00 91.69 107 GLY A O 1
ATOM 842 N N . THR A 1 108 ? 0.203 -7.615 5.917 1.00 90.06 108 THR A N 1
ATOM 843 C CA . THR A 1 108 ? 1.490 -7.587 5.202 1.00 90.06 108 THR A CA 1
ATOM 844 C C . THR A 1 108 ? 1.325 -8.095 3.775 1.00 90.06 108 THR A C 1
ATOM 846 O O . THR A 1 108 ? 1.831 -7.473 2.856 1.00 90.06 108 THR A O 1
ATOM 849 N N . LEU A 1 109 ? 0.531 -9.145 3.546 1.00 91.94 109 LEU A N 1
ATOM 850 C CA . LEU A 1 109 ? 0.196 -9.551 2.178 1.00 91.94 109 LEU A CA 1
ATOM 851 C C . LEU A 1 109 ? -0.480 -8.409 1.405 1.00 91.94 109 LEU A C 1
ATOM 853 O O . LEU A 1 109 ? -0.156 -8.168 0.248 1.00 91.94 109 LEU A O 1
ATOM 857 N N . LEU A 1 110 ? -1.409 -7.691 2.043 1.00 95.25 110 LEU A N 1
ATOM 858 C CA . LEU A 1 110 ? -2.069 -6.539 1.436 1.00 95.25 110 LEU A CA 1
ATOM 859 C C . LEU A 1 110 ? -1.068 -5.435 1.075 1.00 95.25 110 LEU A C 1
ATOM 861 O O . LEU A 1 110 ? -1.173 -4.884 -0.014 1.00 95.25 110 LEU A O 1
ATOM 865 N N . HIS A 1 111 ? -0.103 -5.147 1.951 1.00 94.69 111 HIS A N 1
ATOM 866 C CA . HIS A 1 111 ? 0.985 -4.202 1.686 1.00 94.69 111 HIS A CA 1
ATOM 867 C C . HIS A 1 111 ? 1.728 -4.567 0.387 1.00 94.69 111 HIS A C 1
ATOM 869 O O . HIS A 1 111 ? 1.788 -3.758 -0.537 1.00 94.69 111 HIS A O 1
ATOM 875 N N . GLU A 1 112 ? 2.177 -5.818 0.264 1.00 93.38 112 GLU A N 1
ATOM 876 C CA . GLU A 1 112 ? 2.905 -6.293 -0.920 1.00 93.38 112 GLU A CA 1
ATOM 877 C C . GLU A 1 112 ? 2.045 -6.298 -2.193 1.00 93.38 112 GLU A C 1
ATOM 879 O O . GLU A 1 112 ? 2.473 -5.883 -3.270 1.00 93.38 112 GLU A O 1
ATOM 884 N N . LEU A 1 113 ? 0.775 -6.694 -2.088 1.00 95.06 113 LEU A N 1
ATOM 885 C CA . LEU A 1 113 ? 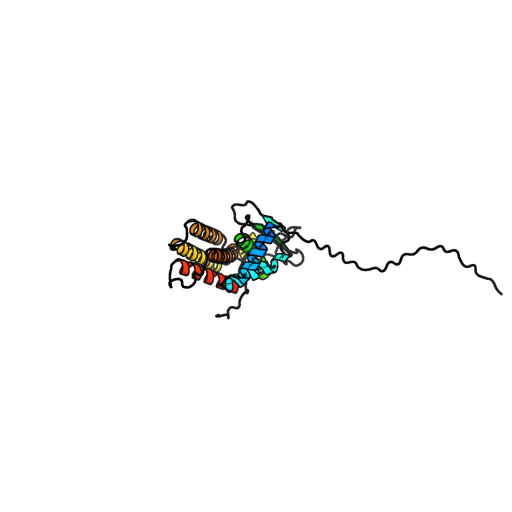-0.149 -6.651 -3.224 1.00 95.06 113 LEU A CA 1
ATOM 886 C C . LEU A 1 113 ? -0.433 -5.217 -3.703 1.00 95.06 113 LEU A C 1
ATOM 888 O O . LEU A 1 113 ? -0.751 -5.013 -4.878 1.00 95.06 113 LEU A O 1
ATOM 892 N N . VAL A 1 114 ? -0.296 -4.208 -2.837 1.00 95.81 114 VAL A N 1
ATOM 893 C CA . VAL A 1 114 ? -0.388 -2.807 -3.262 1.00 95.81 114 VAL A CA 1
ATOM 894 C C . VAL A 1 114 ? 0.824 -2.413 -4.106 1.00 95.81 114 VAL A C 1
ATOM 896 O O . VAL A 1 114 ? 0.606 -1.740 -5.115 1.00 95.81 114 VAL A O 1
ATOM 899 N N . HIS A 1 115 ? 2.047 -2.881 -3.810 1.00 94.75 115 HIS A N 1
ATOM 900 C CA . HIS A 1 115 ? 3.179 -2.703 -4.737 1.00 94.75 115 HIS A CA 1
ATOM 901 C C . HIS A 1 115 ? 2.848 -3.279 -6.116 1.00 94.75 115 HIS A C 1
ATOM 903 O O . HIS A 1 115 ? 3.033 -2.606 -7.127 1.00 94.75 115 HIS A O 1
ATOM 909 N N . VAL A 1 116 ? 2.272 -4.484 -6.182 1.00 94.56 116 VAL A N 1
ATOM 910 C CA . VAL A 1 116 ? 1.857 -5.086 -7.462 1.00 94.56 116 VAL A CA 1
ATOM 911 C C . VAL A 1 116 ? 0.865 -4.191 -8.209 1.00 94.56 116 VAL A C 1
ATOM 913 O O . VAL A 1 116 ? 1.100 -3.865 -9.374 1.00 94.56 116 VAL A O 1
ATOM 916 N N . SER A 1 117 ? -0.216 -3.748 -7.555 1.00 94.81 117 SER A N 1
ATOM 917 C CA . SER A 1 117 ? -1.230 -2.893 -8.198 1.00 94.81 117 SER A CA 1
ATOM 918 C C . SER A 1 117 ? -0.651 -1.554 -8.669 1.00 94.81 117 SER A C 1
ATOM 920 O O . SER A 1 117 ? -0.930 -1.105 -9.784 1.00 94.81 117 SER A O 1
ATOM 922 N N . VAL A 1 118 ? 0.187 -0.915 -7.848 1.00 93.75 118 VAL A N 1
ATOM 923 C CA . VAL A 1 118 ? 0.911 0.309 -8.216 1.00 93.75 118 VAL A CA 1
ATOM 924 C C . VAL A 1 118 ? 1.754 0.066 -9.463 1.00 93.75 118 VAL A C 1
ATOM 926 O O . VAL A 1 118 ? 1.670 0.838 -10.423 1.00 93.75 118 VAL A O 1
ATOM 929 N N . ASN A 1 119 ? 2.506 -1.034 -9.482 1.00 92.62 119 ASN A N 1
ATOM 930 C CA . ASN A 1 119 ? 3.420 -1.338 -10.569 1.00 92.62 119 ASN A CA 1
ATOM 931 C C . ASN A 1 119 ? 2.682 -1.604 -11.880 1.00 92.62 119 ASN A C 1
ATOM 933 O O . ASN A 1 119 ? 3.134 -1.169 -12.937 1.00 92.62 119 ASN A O 1
ATOM 937 N N . GLN A 1 120 ? 1.515 -2.247 -11.820 1.00 91.69 120 GLN A N 1
ATOM 938 C CA . GLN A 1 120 ? 0.638 -2.434 -12.979 1.00 91.69 120 GLN A CA 1
ATOM 939 C C . GLN A 1 120 ? 0.041 -1.116 -13.488 1.00 91.69 120 GLN A C 1
ATOM 941 O O . GLN A 1 120 ? -0.135 -0.937 -14.690 1.00 91.69 120 GLN A O 1
ATOM 946 N N . LYS A 1 121 ? -0.256 -0.169 -12.593 1.00 90.81 121 LYS A N 1
ATOM 947 C CA . LYS A 1 121 ? -0.873 1.116 -12.958 1.00 90.81 121 LYS A CA 1
ATOM 948 C C . LYS A 1 121 ? 0.110 2.122 -13.536 1.00 90.81 121 LYS A C 1
ATOM 950 O O . LYS A 1 121 ? -0.253 2.866 -14.445 1.00 90.81 121 LYS A O 1
ATOM 955 N N . PHE A 1 122 ? 1.323 2.179 -12.996 1.00 88.62 122 PHE A N 1
ATOM 956 C CA . PHE A 1 122 ? 2.351 3.117 -13.451 1.00 88.62 122 PHE A CA 1
ATOM 957 C C . PHE A 1 122 ? 3.382 2.483 -14.386 1.00 88.62 122 PHE A C 1
ATOM 959 O O . PHE A 1 122 ? 4.213 3.201 -14.933 1.00 88.62 122 PHE A O 1
ATOM 966 N N . LEU A 1 123 ? 3.323 1.162 -14.592 1.00 87.88 123 LEU A N 1
ATOM 967 C CA . LEU A 1 123 ? 4.275 0.393 -15.401 1.00 87.88 123 LEU A CA 1
ATOM 968 C C . LEU A 1 123 ? 5.729 0.534 -14.903 1.00 87.88 123 LEU A C 1
ATOM 970 O O . LEU A 1 123 ? 6.690 0.504 -15.675 1.00 87.88 123 LEU A O 1
ATOM 974 N N . GLN A 1 124 ? 5.901 0.684 -13.588 1.00 86.62 124 GLN A N 1
ATOM 975 C CA . GLN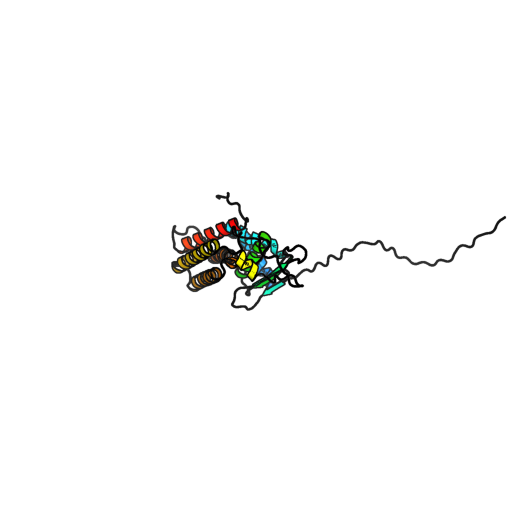 A 1 124 ? 7.191 0.867 -12.923 1.00 86.62 124 GLN A CA 1
ATOM 976 C C . GLN A 1 124 ? 7.155 0.435 -11.455 1.00 86.62 124 GLN A C 1
ATOM 978 O O . GLN A 1 124 ? 6.077 0.343 -10.901 1.00 86.62 124 GLN A O 1
ATOM 983 N N . ASP A 1 125 ? 8.312 0.233 -10.824 1.00 86.50 125 ASP A N 1
ATOM 984 C CA . ASP A 1 125 ? 8.469 -0.279 -9.450 1.00 86.50 125 ASP A CA 1
ATOM 985 C C . ASP A 1 125 ? 9.217 0.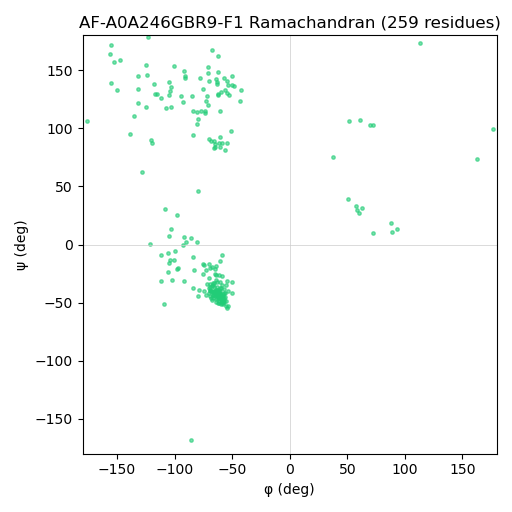650 -8.485 1.00 86.50 125 ASP A C 1
ATOM 987 O O . ASP A 1 125 ? 9.357 0.312 -7.320 1.00 86.50 125 ASP A O 1
ATOM 991 N N . PHE A 1 126 ? 9.657 1.825 -8.938 1.00 87.69 126 PHE A N 1
ATOM 992 C CA . PHE A 1 126 ? 10.561 2.687 -8.167 1.00 87.69 126 PHE A CA 1
ATOM 993 C C . PHE A 1 126 ? 9.934 3.997 -7.678 1.00 87.69 126 PHE A C 1
ATOM 995 O O . PHE A 1 126 ? 10.576 4.720 -6.931 1.00 87.69 126 PHE A O 1
ATOM 1002 N N . VAL A 1 127 ? 8.720 4.358 -8.117 1.00 89.12 127 VAL A N 1
ATOM 1003 C CA . VAL A 1 127 ? 7.943 5.506 -7.600 1.00 89.12 127 VAL A CA 1
ATOM 1004 C C . VAL A 1 127 ? 6.440 5.208 -7.737 1.00 89.12 127 VAL A C 1
ATOM 1006 O O . VAL A 1 127 ? 5.963 4.844 -8.812 1.00 89.12 127 VAL A O 1
ATOM 1009 N N . ASN A 1 128 ? 5.673 5.450 -6.674 1.00 89.75 128 ASN A N 1
ATOM 1010 C CA . ASN A 1 128 ? 4.242 5.144 -6.548 1.00 89.75 128 ASN A CA 1
ATOM 1011 C C . ASN A 1 128 ? 3.332 6.354 -6.828 1.00 89.75 128 ASN A C 1
ATOM 1013 O O . ASN A 1 128 ? 2.218 6.456 -6.305 1.00 89.75 128 ASN A O 1
ATOM 1017 N N . TYR A 1 129 ? 3.809 7.315 -7.609 1.00 88.06 129 TYR A N 1
ATOM 1018 C CA . TYR A 1 129 ? 3.042 8.470 -8.061 1.00 88.06 129 TYR A CA 1
ATOM 1019 C C . TYR A 1 129 ? 3.482 8.921 -9.447 1.00 88.06 129 TYR A C 1
ATOM 1021 O O . TYR A 1 129 ? 4.598 8.663 -9.896 1.00 88.06 129 TYR A O 1
ATOM 1029 N N . LYS A 1 130 ? 2.593 9.651 -10.122 1.00 83.12 130 LYS A N 1
ATOM 1030 C CA . LYS A 1 130 ? 2.957 10.385 -11.333 1.00 83.12 130 LYS A CA 1
ATOM 1031 C C . LYS A 1 130 ? 3.796 11.589 -10.922 1.00 83.12 130 LYS A C 1
ATOM 1033 O O . LYS A 1 130 ? 3.333 12.401 -10.130 1.00 83.12 130 LYS A O 1
ATOM 1038 N N . SER A 1 131 ? 5.003 11.701 -11.463 1.00 80.62 131 SER A N 1
ATOM 1039 C CA . SER A 1 131 ? 5.850 12.875 -11.251 1.00 80.62 131 SER A CA 1
ATOM 1040 C C . SER A 1 131 ? 5.657 13.864 -12.395 1.00 80.62 131 SER A C 1
ATOM 1042 O O . SER A 1 131 ? 5.804 13.464 -13.555 1.00 80.62 131 SER A O 1
ATOM 1044 N N . PRO A 1 132 ? 5.356 15.138 -12.103 1.00 70.06 132 PRO A N 1
ATOM 1045 C CA . PRO A 1 132 ? 5.315 16.187 -13.114 1.00 70.06 132 PRO A CA 1
ATOM 1046 C C . PRO A 1 132 ? 6.722 16.614 -13.567 1.00 70.06 132 PRO A C 1
ATOM 1048 O O . PRO A 1 132 ? 6.864 17.210 -14.631 1.00 70.06 132 PRO A O 1
ATOM 1051 N N . ILE A 1 133 ? 7.764 16.290 -12.790 1.00 66.88 133 ILE A N 1
ATOM 1052 C CA . ILE A 1 133 ? 9.162 16.691 -13.027 1.00 66.88 133 ILE A CA 1
ATOM 1053 C C . ILE A 1 133 ? 9.908 15.657 -13.894 1.00 66.88 133 ILE A C 1
ATOM 1055 O O . ILE A 1 133 ? 11.089 15.831 -14.180 1.00 66.88 133 ILE A O 1
ATOM 1059 N N . ALA A 1 134 ? 9.245 14.586 -14.352 1.00 65.94 134 ALA A N 1
ATOM 1060 C CA . ALA A 1 134 ? 9.874 13.483 -15.080 1.00 65.94 134 ALA A CA 1
ATOM 1061 C C . ALA A 1 134 ? 10.526 13.932 -16.407 1.00 65.94 134 ALA A C 1
ATOM 1063 O O . ALA A 1 134 ? 9.935 13.861 -17.485 1.00 65.94 134 ALA A O 1
ATOM 1064 N N . GLN A 1 135 ? 11.785 14.361 -16.343 1.00 57.75 135 GLN A N 1
ATOM 1065 C CA . GLN A 1 135 ? 12.612 14.603 -17.514 1.00 57.75 135 GLN A CA 1
ATOM 1066 C C . GLN A 1 135 ? 13.165 13.264 -17.989 1.00 57.75 135 GLN A C 1
ATOM 1068 O O . GLN A 1 135 ? 14.082 12.718 -17.380 1.00 57.75 135 GLN A O 1
ATOM 1073 N N . ASN A 1 136 ? 12.575 12.750 -19.069 1.00 58.25 136 ASN A N 1
ATOM 1074 C CA . ASN A 1 136 ? 13.069 11.642 -19.886 1.00 58.25 136 ASN A CA 1
ATOM 1075 C C . ASN A 1 136 ? 13.754 10.532 -19.053 1.00 58.25 136 ASN A C 1
ATOM 1077 O O . ASN A 1 136 ? 14.990 10.477 -18.977 1.00 58.25 136 ASN A O 1
ATOM 1081 N N . PRO A 1 137 ? 12.970 9.700 -18.345 1.00 69.25 137 PRO A N 1
ATOM 1082 C CA . PRO A 1 137 ? 13.526 8.698 -17.445 1.00 69.25 137 PRO A CA 1
ATOM 1083 C C . PRO A 1 137 ? 14.529 7.826 -18.191 1.00 69.25 137 PRO A C 1
ATOM 1085 O O . PRO A 1 137 ? 14.275 7.436 -19.330 1.00 69.25 137 PRO A O 1
ATOM 1088 N N . HIS A 1 138 ? 15.668 7.518 -17.562 1.00 76.31 138 HIS A N 1
ATOM 1089 C CA . HIS A 1 138 ? 16.663 6.640 -18.180 1.00 76.31 138 HIS A CA 1
ATOM 1090 C C . HIS A 1 138 ? 15.988 5.379 -18.737 1.00 76.31 138 HIS A C 1
ATOM 1092 O O . HIS A 1 138 ? 15.130 4.793 -18.067 1.00 76.31 138 HIS A O 1
ATOM 1098 N N . ILE A 1 139 ? 16.384 4.990 -19.956 1.00 83.62 139 ILE A N 1
ATOM 1099 C CA . ILE A 1 139 ? 15.874 3.794 -20.637 1.00 83.62 139 ILE A CA 1
ATOM 1100 C C . ILE A 1 139 ? 16.033 2.606 -19.682 1.00 83.62 139 ILE A C 1
ATOM 1102 O O . ILE A 1 139 ? 17.120 2.436 -19.118 1.00 83.62 139 ILE A O 1
ATOM 1106 N N . PRO A 1 140 ? 14.973 1.822 -19.432 1.00 86.81 140 PRO A N 1
ATOM 1107 C CA . PRO A 1 140 ? 15.048 0.721 -18.490 1.00 86.81 140 PRO A CA 1
ATOM 1108 C C . PRO A 1 140 ? 16.052 -0.332 -18.967 1.00 86.81 140 PRO A C 1
ATOM 1110 O O . PRO A 1 140 ? 16.140 -0.644 -20.152 1.00 86.81 140 PRO A O 1
ATOM 1113 N N . GLN A 1 141 ? 16.819 -0.861 -18.021 1.00 90.44 141 GLN A N 1
ATOM 1114 C CA . GLN A 1 141 ? 17.768 -1.946 -18.246 1.00 90.44 141 GLN A CA 1
ATOM 1115 C C . GLN A 1 141 ? 17.350 -3.138 -17.397 1.00 90.44 141 GLN A C 1
ATOM 1117 O O . GLN A 1 141 ? 16.971 -2.959 -16.235 1.00 90.44 141 GLN A O 1
ATOM 1122 N N . TYR A 1 142 ? 17.435 -4.334 -17.971 1.00 90.81 142 TYR A N 1
ATOM 1123 C CA . TYR A 1 142 ? 16.956 -5.559 -17.344 1.00 90.81 142 TYR A CA 1
ATOM 1124 C C . TYR A 1 142 ? 18.067 -6.602 -17.246 1.00 90.81 142 TYR A C 1
ATOM 1126 O O . TYR A 1 142 ? 18.922 -6.700 -18.128 1.00 90.81 142 TYR A O 1
ATOM 1134 N N . THR A 1 143 ? 18.040 -7.398 -16.183 1.00 90.31 143 THR A N 1
ATOM 1135 C CA . THR A 1 143 ? 18.743 -8.680 -16.127 1.00 90.31 143 THR A CA 1
ATOM 1136 C C . THR A 1 143 ? 18.105 -9.678 -17.098 1.00 90.31 143 THR A C 1
ATOM 1138 O O . THR A 1 143 ? 16.987 -9.479 -17.580 1.00 90.31 143 THR A O 1
ATOM 1141 N N . SER A 1 144 ? 18.783 -10.800 -17.351 1.00 87.81 144 SER A N 1
ATOM 1142 C CA . SER A 1 144 ? 18.247 -11.886 -18.184 1.00 87.81 144 SER A CA 1
ATOM 1143 C C . SER A 1 144 ? 16.962 -12.510 -17.625 1.00 87.81 144 SER A C 1
ATOM 1145 O O . SER A 1 144 ? 16.151 -13.024 -18.389 1.00 87.81 144 SER A O 1
ATOM 1147 N N . ASP A 1 145 ? 16.752 -12.447 -16.309 1.00 87.75 145 ASP A N 1
ATOM 1148 C CA . ASP A 1 145 ? 15.538 -12.906 -15.633 1.00 87.75 145 ASP A CA 1
ATOM 1149 C C . ASP A 1 145 ? 14.477 -11.800 -15.456 1.00 87.75 145 ASP A C 1
ATOM 1151 O O . ASP A 1 145 ? 13.448 -12.037 -14.825 1.00 87.75 145 ASP A O 1
ATOM 1155 N N . GLY A 1 146 ? 14.694 -10.609 -16.029 1.00 89.31 146 GLY A N 1
ATOM 1156 C CA . GLY A 1 146 ? 13.702 -9.533 -16.116 1.00 89.31 146 GLY A CA 1
ATOM 1157 C C . GLY A 1 146 ? 13.669 -8.557 -14.934 1.00 89.31 146 GLY A C 1
ATOM 1158 O O . GLY A 1 146 ? 12.745 -7.753 -14.848 1.00 89.31 146 GLY A O 1
ATOM 1159 N N . VAL A 1 147 ? 14.640 -8.589 -14.019 1.00 90.31 147 VAL A N 1
ATOM 1160 C CA . VAL A 1 147 ? 14.773 -7.608 -12.921 1.00 90.31 147 VAL A CA 1
ATOM 1161 C C . VAL A 1 147 ? 15.363 -6.311 -13.447 1.00 90.31 147 VAL A C 1
ATOM 1163 O O . VAL A 1 147 ? 16.249 -6.320 -14.297 1.00 90.31 147 VAL A O 1
ATOM 1166 N N . ARG A 1 148 ? 14.912 -5.176 -12.919 1.00 88.94 148 ARG A N 1
ATOM 1167 C CA . ARG A 1 148 ? 15.453 -3.865 -13.279 1.00 88.94 148 ARG A CA 1
ATOM 1168 C C . ARG A 1 148 ? 16.853 -3.647 -12.693 1.00 88.94 148 ARG A C 1
ATOM 1170 O O . ARG A 1 148 ? 17.050 -3.780 -11.494 1.00 88.94 148 ARG A O 1
ATOM 1177 N N . LEU A 1 149 ? 17.817 -3.262 -13.532 1.00 89.38 149 LEU A N 1
ATOM 1178 C CA . LEU A 1 149 ? 19.210 -3.003 -13.128 1.00 89.38 149 LEU A CA 1
ATOM 1179 C C . LEU A 1 149 ? 19.480 -1.545 -12.747 1.00 89.38 149 LEU A C 1
ATOM 1181 O O . LEU A 1 149 ? 20.335 -1.262 -11.914 1.00 89.38 149 LEU A O 1
ATOM 1185 N N . ASN A 1 150 ? 18.773 -0.603 -13.369 1.00 88.56 150 ASN A N 1
ATOM 1186 C CA . ASN A 1 150 ? 19.026 0.831 -13.226 1.00 88.56 150 ASN A CA 1
ATOM 1187 C C . ASN A 1 150 ? 17.942 1.559 -12.418 1.00 88.56 150 ASN A C 1
ATOM 1189 O O . ASN A 1 150 ? 17.675 2.739 -12.651 1.00 88.56 150 ASN A O 1
ATOM 1193 N N . GLU A 1 151 ? 17.323 0.856 -11.469 1.00 87.00 151 GLU A N 1
ATOM 1194 C CA . GLU A 1 151 ? 16.222 1.359 -10.646 1.00 87.00 151 GLU A CA 1
ATOM 1195 C C . GLU A 1 151 ? 16.591 2.657 -9.913 1.00 87.00 151 GLU A C 1
ATOM 1197 O O . GLU A 1 151 ? 15.947 3.681 -10.128 1.00 87.00 151 GLU A O 1
ATOM 1202 N N . ASN A 1 152 ? 17.705 2.664 -9.173 1.00 87.62 152 ASN A N 1
ATOM 1203 C CA . ASN A 1 152 ? 18.178 3.826 -8.407 1.00 87.62 152 ASN A CA 1
ATOM 1204 C C . ASN A 1 152 ? 18.400 5.085 -9.266 1.00 87.62 152 ASN A C 1
ATOM 1206 O O . ASN A 1 152 ? 18.106 6.209 -8.843 1.00 87.62 152 ASN A O 1
ATOM 1210 N N . LEU A 1 153 ? 18.911 4.911 -10.491 1.00 86.88 153 LEU A N 1
ATOM 1211 C CA . LEU A 1 153 ? 19.130 6.021 -11.422 1.00 86.88 153 LEU A CA 1
ATOM 1212 C C . LEU A 1 153 ? 17.801 6.598 -11.916 1.00 86.88 153 LEU A C 1
ATOM 1214 O O . LEU A 1 153 ? 17.658 7.815 -12.041 1.00 86.88 153 LEU A O 1
ATOM 1218 N N . ARG A 1 154 ? 16.821 5.733 -12.193 1.00 87.56 154 ARG A N 1
ATOM 1219 C CA . ARG A 1 154 ? 15.479 6.151 -12.617 1.00 87.56 154 ARG A CA 1
ATOM 1220 C C . ARG A 1 154 ? 14.720 6.800 -11.467 1.00 87.56 154 ARG A C 1
ATOM 1222 O O . ARG A 1 154 ? 14.139 7.860 -11.673 1.00 87.56 154 ARG A O 1
ATOM 1229 N N . GLN A 1 155 ? 14.819 6.240 -10.264 1.00 89.06 155 GLN A N 1
ATOM 1230 C CA . GLN A 1 155 ? 14.264 6.804 -9.039 1.00 89.06 155 GLN A CA 1
ATOM 1231 C C . GLN A 1 155 ? 14.748 8.237 -8.818 1.00 89.06 155 GLN A C 1
ATOM 1233 O O . GLN A 1 155 ? 13.929 9.146 -8.737 1.00 89.06 155 GLN A O 1
ATOM 1238 N N . THR A 1 156 ? 16.063 8.466 -8.807 1.00 86.19 156 THR A N 1
ATOM 1239 C CA . THR A 1 156 ? 16.648 9.803 -8.590 1.00 86.19 156 THR A CA 1
ATOM 1240 C C . THR A 1 156 ? 16.132 10.850 -9.583 1.00 86.19 156 THR A C 1
ATOM 1242 O O . THR A 1 156 ? 15.950 12.004 -9.213 1.00 86.19 156 THR A O 1
ATOM 1245 N N . LYS A 1 157 ? 15.864 10.460 -10.836 1.00 85.56 157 LYS A N 1
ATOM 1246 C CA . LYS A 1 157 ? 15.345 11.375 -11.866 1.00 85.56 157 LYS A CA 1
ATOM 1247 C C . LYS A 1 157 ? 13.837 11.593 -11.827 1.00 85.56 157 LYS A C 1
ATOM 1249 O O . LYS A 1 157 ? 13.357 12.565 -12.402 1.00 85.56 157 LYS A O 1
ATOM 1254 N N . TRP A 1 158 ? 13.094 10.667 -11.231 1.00 87.88 158 TRP A N 1
ATOM 1255 C CA . TRP A 1 158 ? 11.634 10.682 -11.253 1.00 87.88 158 TRP A CA 1
ATOM 1256 C C . TRP A 1 158 ? 11.038 11.195 -9.946 1.00 87.88 158 TRP A C 1
ATOM 1258 O O . TRP A 1 158 ? 9.961 11.786 -9.967 1.00 87.88 158 TRP A O 1
ATOM 1268 N N . MET A 1 159 ? 11.714 10.975 -8.816 1.00 89.62 159 MET A N 1
ATOM 1269 C CA . MET A 1 159 ? 11.243 11.434 -7.512 1.00 89.62 159 MET A CA 1
ATOM 1270 C C . MET A 1 159 ? 10.999 12.941 -7.512 1.00 89.62 159 MET A C 1
ATOM 1272 O O . MET A 1 159 ? 11.847 13.729 -7.925 1.00 89.62 159 MET A O 1
ATOM 1276 N N . ASP A 1 160 ? 9.842 13.322 -6.986 1.00 90.94 160 ASP A N 1
ATOM 1277 C CA . ASP A 1 160 ? 9.480 14.706 -6.737 1.00 90.94 160 ASP A CA 1
ATOM 1278 C C . ASP A 1 160 ? 9.624 14.975 -5.236 1.00 90.94 160 ASP A C 1
ATOM 1280 O O . ASP A 1 160 ? 8.972 14.347 -4.396 1.00 90.94 160 ASP A O 1
ATOM 1284 N N . GLN A 1 161 ? 10.514 15.905 -4.889 1.00 91.44 161 GLN A N 1
ATOM 1285 C CA . GLN A 1 161 ? 10.765 16.274 -3.498 1.00 91.44 161 GLN A CA 1
ATOM 1286 C C . GLN A 1 161 ? 9.526 16.880 -2.828 1.00 91.44 161 GLN A C 1
ATOM 1288 O O . GLN A 1 161 ? 9.325 16.665 -1.634 1.00 91.44 161 GLN A O 1
ATOM 1293 N N . THR A 1 162 ? 8.681 17.585 -3.582 1.00 92.56 162 THR A N 1
ATOM 1294 C CA . THR A 1 162 ? 7.446 18.194 -3.075 1.00 92.56 162 THR A CA 1
ATOM 1295 C C . THR A 1 162 ? 6.430 17.117 -2.709 1.00 92.56 162 THR A C 1
ATOM 1297 O O . THR A 1 162 ? 5.874 17.138 -1.609 1.00 92.56 162 THR A O 1
ATOM 1300 N N . GLU A 1 163 ? 6.235 16.127 -3.584 1.00 92.62 163 GLU A N 1
ATOM 1301 C CA . GLU A 1 163 ? 5.355 14.983 -3.308 1.00 92.62 163 GLU A CA 1
ATOM 1302 C C . GLU A 1 163 ? 5.875 14.135 -2.145 1.00 92.62 163 GLU A C 1
ATOM 1304 O O . GLU A 1 163 ? 5.107 13.751 -1.259 1.00 92.62 163 GLU A O 1
ATOM 1309 N N . ASN A 1 164 ? 7.187 13.891 -2.091 1.00 94.75 164 ASN A N 1
ATOM 1310 C CA . ASN A 1 164 ? 7.806 13.181 -0.974 1.00 94.75 164 ASN A CA 1
ATOM 1311 C C . ASN A 1 164 ? 7.594 13.926 0.351 1.00 94.75 164 ASN A C 1
ATOM 1313 O O . ASN A 1 164 ? 7.174 13.312 1.328 1.00 94.75 164 ASN A O 1
ATOM 1317 N N . ALA A 1 165 ? 7.805 15.246 0.381 1.00 95.94 165 ALA A N 1
ATOM 1318 C CA . ALA A 1 165 ? 7.588 16.058 1.575 1.00 95.94 165 ALA A CA 1
ATOM 1319 C C . ALA A 1 165 ? 6.119 16.044 2.027 1.00 95.94 165 ALA A C 1
ATOM 1321 O O . ALA A 1 165 ? 5.852 15.878 3.219 1.00 95.94 165 ALA A O 1
ATOM 1322 N N . LYS A 1 166 ? 5.162 16.147 1.091 1.00 95.31 166 LYS A N 1
ATOM 1323 C CA . LYS A 1 166 ? 3.723 16.048 1.388 1.00 95.31 166 LYS A CA 1
ATOM 1324 C C . LYS A 1 166 ? 3.385 14.709 2.053 1.00 95.31 166 LYS A C 1
ATOM 1326 O O . LYS A 1 166 ? 2.722 14.678 3.089 1.00 95.31 166 LYS A O 1
ATOM 1331 N N . ARG A 1 167 ? 3.857 13.606 1.471 1.00 96.25 167 ARG A N 1
ATOM 1332 C CA . ARG A 1 167 ? 3.626 12.241 1.970 1.00 96.25 167 ARG A CA 1
ATOM 1333 C C . ARG A 1 167 ? 4.246 12.019 3.347 1.00 96.25 167 ARG A C 1
ATOM 1335 O O . ARG A 1 167 ? 3.584 11.479 4.232 1.00 96.25 167 ARG A O 1
ATOM 1342 N N . THR A 1 168 ? 5.477 12.484 3.554 1.00 97.75 168 THR A N 1
ATOM 1343 C CA . THR A 1 168 ? 6.153 12.430 4.857 1.00 97.75 168 THR A CA 1
ATOM 1344 C C . THR A 1 168 ? 5.398 13.233 5.916 1.00 97.75 168 THR A C 1
ATOM 1346 O O . THR A 1 168 ? 5.184 12.729 7.017 1.00 97.75 168 THR A O 1
ATOM 1349 N N . LEU A 1 169 ? 4.926 14.442 5.592 1.00 97.75 169 LEU A N 1
ATOM 1350 C CA . LEU A 1 169 ? 4.131 15.254 6.518 1.00 97.75 169 LEU A CA 1
ATOM 1351 C C . LEU A 1 169 ? 2.832 14.542 6.925 1.00 97.75 169 LEU A C 1
ATOM 1353 O O . LEU A 1 169 ? 2.477 14.529 8.103 1.00 97.75 169 LEU A O 1
ATOM 1357 N N . GLN A 1 170 ? 2.152 13.890 5.979 1.00 97.88 170 GLN A N 1
ATOM 1358 C CA . GLN A 1 170 ? 0.942 13.124 6.276 1.00 97.88 170 GLN A CA 1
ATOM 1359 C C . GLN A 1 170 ? 1.226 11.909 7.178 1.00 97.88 170 GLN A C 1
ATOM 1361 O O . GLN A 1 170 ? 0.485 11.664 8.131 1.00 97.88 170 GLN A O 1
ATOM 1366 N N . MET A 1 171 ? 2.336 11.190 6.966 1.00 98.31 171 MET A N 1
ATOM 1367 C CA . MET A 1 171 ? 2.767 10.107 7.864 1.00 98.31 171 MET A CA 1
ATOM 1368 C C . MET A 1 171 ? 3.088 10.610 9.281 1.00 98.31 171 MET A C 1
ATOM 1370 O O . MET A 1 171 ? 2.704 9.971 10.265 1.00 98.31 171 MET A O 1
ATOM 1374 N N . GLN A 1 172 ? 3.744 11.768 9.403 1.00 97.94 172 GLN A N 1
ATOM 1375 C CA . GLN A 1 172 ? 4.019 12.413 10.692 1.00 97.94 172 GLN A CA 1
ATOM 1376 C C . GLN A 1 172 ? 2.727 12.821 11.409 1.00 97.94 172 GLN A C 1
ATOM 1378 O O . GLN A 1 172 ? 2.604 12.616 12.619 1.00 97.94 172 GLN A O 1
ATOM 1383 N N . GLN A 1 173 ? 1.742 13.342 10.673 1.00 98.00 173 GLN A N 1
ATOM 1384 C CA . GLN A 1 173 ? 0.439 13.696 11.229 1.00 98.00 173 GLN A CA 1
ATOM 1385 C C . GLN A 1 173 ? -0.298 12.461 11.770 1.00 98.00 173 GLN A C 1
ATOM 1387 O O . GLN A 1 173 ? -0.776 12.486 12.904 1.00 98.00 173 GLN A O 1
ATOM 1392 N N . ILE A 1 174 ? -0.331 11.358 11.013 1.00 98.31 174 ILE A N 1
ATOM 1393 C CA . ILE A 1 174 ? -0.922 10.085 11.463 1.00 98.31 174 ILE A CA 1
ATOM 1394 C C . ILE A 1 174 ? -0.211 9.569 12.724 1.00 98.31 174 ILE A C 1
ATOM 1396 O O . ILE A 1 174 ? -0.870 9.188 13.693 1.00 98.31 174 ILE A O 1
ATOM 1400 N N . ALA A 1 175 ? 1.124 9.599 12.754 1.00 97.81 175 ALA A N 1
ATOM 1401 C CA . ALA A 1 175 ? 1.900 9.171 13.918 1.00 97.81 175 ALA A CA 1
ATOM 1402 C C . ALA A 1 175 ? 1.598 10.021 15.168 1.00 97.81 175 ALA A C 1
ATOM 1404 O O . ALA A 1 175 ? 1.423 9.475 16.258 1.00 97.81 175 ALA A O 1
ATOM 1405 N N . SER A 1 176 ? 1.478 11.343 15.009 1.00 97.50 176 SER A N 1
ATOM 1406 C CA . SER A 1 176 ? 1.122 12.260 16.098 1.00 97.50 176 SER A CA 1
ATOM 1407 C C . SER A 1 176 ? -0.291 12.001 16.637 1.00 97.50 176 SER A C 1
ATOM 1409 O O . SER A 1 176 ? -0.495 11.939 17.852 1.00 97.50 176 SER A O 1
ATOM 1411 N N . LEU A 1 177 ? -1.263 11.767 15.750 1.00 96.69 177 LEU A N 1
ATOM 1412 C CA . LEU A 1 177 ? -2.628 11.408 16.141 1.00 96.69 177 LEU A CA 1
ATOM 1413 C C . LEU A 1 177 ? -2.677 10.065 16.885 1.00 96.69 177 LEU A C 1
ATOM 1415 O O . LEU A 1 177 ? -3.431 9.925 17.850 1.00 96.69 177 LEU A O 1
ATOM 1419 N N . ALA A 1 178 ? -1.846 9.095 16.495 1.00 96.38 178 ALA A N 1
ATOM 1420 C CA . ALA A 1 178 ? -1.732 7.820 17.199 1.00 96.38 178 ALA A CA 1
ATOM 1421 C C . ALA A 1 178 ? -1.193 7.983 18.630 1.00 96.38 178 ALA A C 1
ATOM 1423 O O . ALA A 1 178 ? -1.701 7.336 19.551 1.00 96.38 178 ALA A O 1
ATOM 1424 N N . ASP A 1 179 ? -0.227 8.880 18.851 1.00 95.31 179 ASP A N 1
ATOM 1425 C CA . ASP A 1 179 ? 0.263 9.197 20.198 1.00 95.31 179 ASP A CA 1
ATOM 1426 C C . ASP A 1 179 ? -0.844 9.790 21.081 1.00 95.31 179 ASP A C 1
ATOM 1428 O O . ASP A 1 179 ? -1.004 9.365 22.232 1.00 95.31 179 ASP A O 1
ATOM 1432 N N . ALA A 1 180 ? -1.661 10.684 20.514 1.00 95.00 180 ALA A N 1
ATOM 1433 C CA . ALA A 1 180 ? -2.769 11.348 21.200 1.00 95.00 180 ALA A CA 1
ATOM 1434 C C . ALA A 1 180 ? -3.956 10.423 21.541 1.00 95.00 180 ALA A C 1
ATOM 1436 O O . ALA A 1 180 ? -4.792 10.780 22.374 1.00 95.00 180 A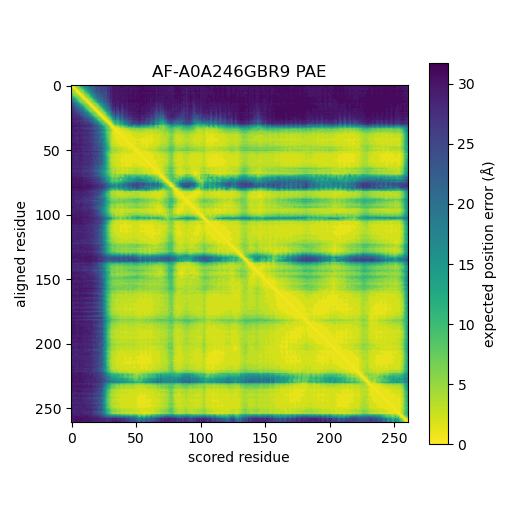LA A O 1
ATOM 1437 N N . CYS A 1 181 ? -4.053 9.240 20.925 1.00 92.25 181 CYS A N 1
ATOM 1438 C CA . CYS A 1 181 ? -5.121 8.279 21.212 1.00 92.25 181 CYS A CA 1
ATOM 1439 C C . CYS A 1 181 ? -5.070 7.804 22.666 1.00 92.25 181 CYS A C 1
ATOM 1441 O O . CYS A 1 181 ? -4.037 7.339 23.126 1.00 92.25 181 CYS A O 1
ATOM 1443 N N . THR A 1 182 ? -6.165 7.847 23.414 1.00 90.00 182 THR A N 1
ATOM 1444 C CA . THR A 1 182 ? -6.161 7.409 24.825 1.00 90.00 182 THR A CA 1
ATOM 1445 C C . THR A 1 182 ? -6.662 5.980 24.993 1.00 90.00 182 THR A C 1
ATOM 1447 O O . THR A 1 182 ? -6.338 5.330 25.983 1.00 90.00 182 THR A O 1
ATOM 1450 N N . LYS A 1 183 ? -7.406 5.465 24.010 1.00 86.62 183 LYS A N 1
ATOM 1451 C CA . LYS A 1 183 ? -8.029 4.135 24.040 1.00 86.62 183 LYS A CA 1
ATOM 1452 C C . LYS A 1 183 ? -7.263 3.078 23.248 1.00 86.62 183 LYS A C 1
ATOM 1454 O O . LYS A 1 183 ? -7.546 1.891 23.399 1.00 86.62 183 LYS A O 1
ATOM 1459 N N . LEU A 1 184 ? -6.310 3.480 22.404 1.00 88.06 184 LEU A N 1
ATOM 1460 C CA . LEU A 1 184 ? -5.450 2.527 21.704 1.00 88.06 184 LEU A CA 1
ATOM 1461 C C . LEU A 1 184 ? -4.403 1.957 22.655 1.00 88.06 184 LEU A C 1
ATOM 1463 O O . LEU A 1 184 ? -3.724 2.699 23.369 1.00 88.06 184 LEU A O 1
ATOM 1467 N N . LYS A 1 185 ? -4.242 0.633 22.612 1.00 90.75 185 LYS A N 1
ATOM 1468 C CA . LYS A 1 185 ? -3.203 -0.054 23.377 1.00 90.75 185 LYS A CA 1
ATOM 1469 C C . LYS A 1 185 ? -1.804 0.403 22.925 1.00 90.75 185 LYS A C 1
ATOM 1471 O O . LYS A 1 185 ? -1.630 0.710 21.739 1.00 90.75 185 LYS A O 1
ATOM 1476 N N . PRO A 1 186 ? -0.798 0.433 23.817 1.00 93.31 186 PRO A N 1
ATOM 1477 C CA . PRO A 1 186 ? 0.554 0.881 23.475 1.00 93.31 186 PRO A CA 1
ATOM 1478 C C . PRO A 1 186 ? 1.166 0.165 22.265 1.00 93.31 186 PRO A C 1
ATOM 1480 O O . PRO A 1 186 ? 1.775 0.812 21.418 1.00 93.31 186 PRO A O 1
ATOM 1483 N N . GLU A 1 187 ? 0.955 -1.144 22.130 1.00 92.50 187 GLU A N 1
ATOM 1484 C CA . GLU A 1 187 ? 1.453 -1.944 21.008 1.00 92.50 187 GLU A CA 1
ATOM 1485 C C . GLU A 1 187 ? 0.819 -1.552 19.665 1.00 92.50 187 GLU A C 1
ATOM 1487 O O . GLU A 1 187 ? 1.485 -1.567 18.632 1.00 92.50 187 GLU A O 1
ATOM 1492 N N . VAL A 1 188 ? -0.449 -1.127 19.675 1.00 91.12 188 VAL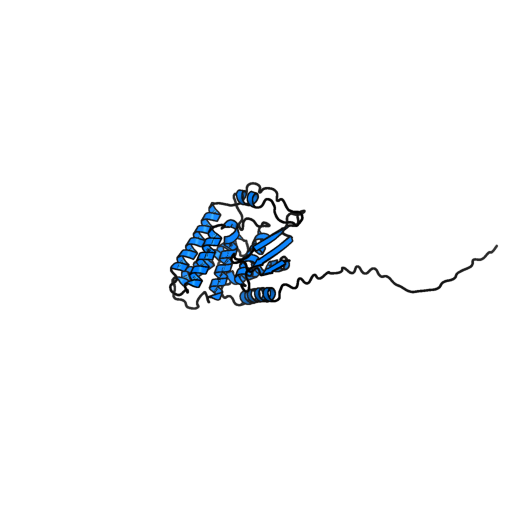 A N 1
ATOM 1493 C CA . VAL A 1 188 ? -1.153 -0.639 18.480 1.00 91.12 188 VAL A CA 1
ATOM 1494 C C . VAL A 1 188 ? -0.563 0.699 18.050 1.00 91.12 188 VAL A C 1
ATOM 1496 O O . VAL A 1 188 ? -0.264 0.887 16.872 1.00 91.12 188 VAL A O 1
ATOM 1499 N N . LYS A 1 189 ? -0.327 1.608 19.003 1.00 94.69 189 LYS A N 1
ATOM 1500 C CA . LYS A 1 189 ? 0.335 2.888 18.723 1.00 94.69 189 LYS A CA 1
ATOM 1501 C C . LYS A 1 189 ? 1.746 2.684 18.181 1.00 94.69 189 LYS A C 1
ATOM 1503 O O . LYS A 1 189 ? 2.113 3.310 17.192 1.00 94.69 189 LYS A O 1
ATOM 1508 N N . ALA A 1 190 ? 2.518 1.799 18.812 1.00 94.81 190 ALA A N 1
ATOM 1509 C CA . ALA A 1 190 ? 3.877 1.481 18.393 1.00 94.81 190 ALA A CA 1
ATOM 1510 C C . ALA A 1 190 ? 3.905 0.939 16.959 1.00 94.81 190 ALA A C 1
ATOM 1512 O O . ALA A 1 190 ? 4.701 1.416 16.158 1.00 94.81 190 ALA A O 1
ATOM 1513 N N . TYR A 1 191 ? 2.990 0.027 16.612 1.00 93.31 191 TYR A N 1
ATOM 1514 C CA . TYR A 1 191 ? 2.858 -0.486 15.248 1.00 93.31 191 TYR A CA 1
ATOM 1515 C C . TYR A 1 191 ? 2.566 0.627 14.232 1.00 93.31 191 TYR A C 1
ATOM 1517 O O . TYR A 1 191 ? 3.247 0.722 13.216 1.00 93.31 191 TYR A O 1
ATOM 1525 N N . ILE A 1 192 ? 1.588 1.498 14.508 1.00 95.62 192 ILE A N 1
ATOM 1526 C CA . ILE A 1 192 ? 1.238 2.600 13.595 1.00 95.62 192 ILE A CA 1
ATOM 1527 C C . ILE A 1 192 ? 2.443 3.524 13.386 1.00 95.62 192 ILE A C 1
ATOM 1529 O O . ILE A 1 192 ? 2.774 3.865 12.253 1.00 95.62 192 ILE A O 1
ATOM 1533 N N . LYS A 1 193 ? 3.136 3.887 14.470 1.00 97.00 193 LYS A N 1
ATOM 1534 C CA . LYS A 1 193 ? 4.314 4.761 14.418 1.00 97.00 193 LYS A CA 1
ATOM 1535 C C . LYS A 1 193 ? 5.481 4.133 13.669 1.00 97.00 193 LYS A C 1
ATOM 1537 O O . LYS A 1 193 ? 6.130 4.828 12.893 1.00 97.00 193 LYS A O 1
ATOM 1542 N N . ASP A 1 194 ? 5.729 2.843 13.874 1.00 94.75 194 ASP A N 1
ATOM 1543 C CA . ASP A 1 194 ? 6.752 2.093 13.145 1.00 94.75 194 ASP A CA 1
ATOM 1544 C C . ASP A 1 194 ? 6.483 2.129 11.635 1.00 94.75 194 ASP A C 1
ATOM 1546 O O . ASP A 1 194 ? 7.359 2.501 10.853 1.00 94.75 194 ASP A O 1
ATOM 1550 N N . LYS A 1 195 ? 5.234 1.877 11.223 1.00 94.50 195 LYS A N 1
ATOM 1551 C CA . LYS A 1 195 ? 4.837 1.947 9.811 1.00 94.50 195 LYS A CA 1
ATOM 1552 C C . LYS A 1 195 ? 4.928 3.354 9.229 1.00 94.50 195 LYS A C 1
ATOM 1554 O O . LYS A 1 195 ? 5.481 3.517 8.145 1.00 94.50 195 LYS A O 1
ATOM 1559 N N . CYS A 1 196 ? 4.480 4.378 9.954 1.00 97.19 196 CYS A N 1
ATOM 1560 C CA . CYS A 1 196 ? 4.651 5.766 9.520 1.00 97.19 196 CYS A CA 1
ATOM 1561 C C . CYS A 1 196 ? 6.131 6.151 9.372 1.00 97.19 196 CYS A C 1
ATOM 1563 O O . CYS A 1 196 ? 6.491 6.850 8.425 1.00 97.19 196 CYS A O 1
ATOM 1565 N N . SER A 1 197 ? 6.992 5.699 10.289 1.00 96.25 197 SER A N 1
ATOM 1566 C CA . SER A 1 197 ? 8.437 5.937 10.230 1.00 96.25 197 SER A CA 1
ATOM 1567 C C . SER A 1 197 ? 9.051 5.270 9.000 1.00 96.25 197 SER A C 1
ATOM 1569 O O . SER A 1 197 ? 9.726 5.933 8.215 1.00 96.25 197 SER A O 1
ATOM 1571 N N . TYR A 1 198 ? 8.737 3.991 8.777 1.00 93.12 198 TYR A N 1
ATOM 1572 C CA . TYR A 1 198 ? 9.182 3.241 7.605 1.00 93.12 198 TYR A CA 1
ATOM 1573 C C . TYR A 1 198 ? 8.782 3.933 6.294 1.00 93.12 198 TYR A C 1
ATOM 1575 O O . TYR A 1 198 ?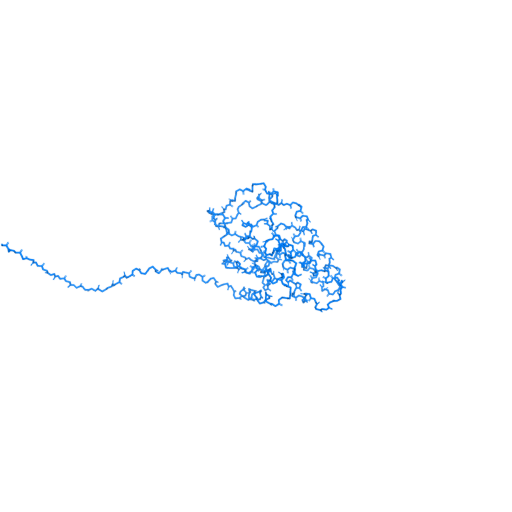 9.636 4.210 5.451 1.00 93.12 198 TYR A O 1
ATOM 1583 N N . ALA A 1 199 ? 7.512 4.330 6.169 1.00 95.25 199 ALA A N 1
ATOM 1584 C CA . ALA A 1 199 ? 7.029 5.051 4.997 1.00 95.25 199 ALA A CA 1
ATOM 1585 C C . ALA A 1 199 ? 7.682 6.425 4.812 1.00 95.25 199 ALA A C 1
ATOM 1587 O O . ALA A 1 199 ? 7.854 6.876 3.685 1.00 95.25 199 ALA A O 1
ATOM 1588 N N . SER A 1 200 ? 8.067 7.092 5.902 1.00 96.31 200 SER A N 1
ATOM 1589 C CA . SER A 1 200 ? 8.724 8.403 5.852 1.00 96.31 200 SER A CA 1
ATOM 1590 C C . SER A 1 200 ? 10.173 8.333 5.364 1.00 96.31 200 SER A C 1
ATOM 1592 O O . SER A 1 200 ? 10.686 9.343 4.884 1.00 96.31 200 SER A O 1
ATOM 1594 N N . ILE A 1 201 ? 10.829 7.170 5.472 1.00 94.56 201 ILE A N 1
ATOM 1595 C CA . ILE A 1 201 ? 12.184 6.947 4.942 1.00 94.56 201 ILE A CA 1
ATOM 1596 C C . ILE A 1 201 ? 12.146 6.865 3.411 1.00 94.56 201 ILE A C 1
ATOM 1598 O O . ILE A 1 201 ? 12.977 7.481 2.749 1.00 94.56 201 ILE A O 1
ATOM 1602 N N . ASN A 1 202 ? 11.161 6.153 2.852 1.00 93.19 202 ASN A N 1
ATOM 1603 C CA . ASN A 1 202 ? 11.001 5.945 1.408 1.00 93.19 202 ASN A CA 1
ATOM 1604 C C . ASN A 1 202 ? 9.576 6.300 0.926 1.00 93.19 202 ASN A C 1
ATOM 1606 O O . ASN A 1 202 ? 8.864 5.437 0.406 1.00 93.19 202 ASN A O 1
ATOM 1610 N N . PRO A 1 203 ? 9.122 7.561 1.054 1.00 94.56 203 PRO A N 1
ATOM 1611 C CA . PRO A 1 203 ? 7.723 7.944 0.798 1.00 94.56 203 PRO A CA 1
ATOM 1612 C C . PRO A 1 203 ? 7.295 7.767 -0.664 1.00 94.56 203 PRO A C 1
ATOM 1614 O O . PRO A 1 203 ? 6.104 7.646 -0.981 1.00 94.56 203 PRO A O 1
ATOM 1617 N N . HIS A 1 204 ? 8.261 7.732 -1.575 1.00 92.62 204 HIS A N 1
ATOM 1618 C CA . HIS A 1 204 ? 8.039 7.475 -2.988 1.00 92.62 204 HIS A CA 1
ATOM 1619 C C . HIS A 1 204 ? 7.628 6.036 -3.283 1.00 92.62 204 HIS A C 1
ATOM 1621 O O . HIS A 1 204 ? 6.876 5.851 -4.232 1.00 92.62 204 HIS A O 1
ATOM 1627 N N . ILE A 1 205 ? 8.034 5.057 -2.471 1.00 92.62 205 ILE A N 1
ATOM 1628 C CA . ILE A 1 205 ? 7.719 3.629 -2.667 1.00 92.62 205 ILE A CA 1
ATOM 1629 C C . ILE A 1 205 ? 6.773 3.092 -1.582 1.00 92.62 205 ILE A C 1
ATOM 1631 O O . ILE A 1 205 ? 5.924 2.256 -1.870 1.00 92.62 205 ILE A O 1
ATOM 1635 N N . GLU A 1 206 ? 6.836 3.604 -0.355 1.00 95.19 206 GLU A N 1
ATOM 1636 C CA . GLU A 1 206 ? 6.188 2.955 0.796 1.00 95.19 206 GLU A CA 1
ATOM 1637 C C . GLU A 1 206 ? 4.895 3.622 1.264 1.00 95.19 206 GLU A C 1
ATOM 1639 O O . GLU A 1 206 ? 4.127 3.060 2.044 1.00 95.19 206 GLU A O 1
ATOM 1644 N N . TYR A 1 207 ? 4.619 4.841 0.801 1.00 96.56 207 TYR A N 1
ATOM 1645 C CA . TYR A 1 207 ? 3.451 5.588 1.262 1.00 96.56 207 TYR A CA 1
ATOM 1646 C C . TYR A 1 207 ? 2.132 4.872 0.922 1.00 96.56 207 TYR A C 1
ATOM 1648 O O . TYR A 1 207 ? 1.294 4.662 1.797 1.00 96.56 207 TYR A O 1
ATOM 1656 N N . SER A 1 208 ? 1.950 4.463 -0.340 1.00 96.44 208 SER A N 1
ATOM 1657 C CA . SER A 1 208 ? 0.701 3.843 -0.809 1.00 96.44 208 SER A CA 1
ATOM 1658 C C . SER A 1 208 ? 0.421 2.510 -0.115 1.00 96.44 208 SER A C 1
ATOM 1660 O O . SER A 1 208 ? -0.709 2.242 0.293 1.00 96.44 208 SER A O 1
ATOM 1662 N N . THR A 1 209 ? 1.452 1.680 0.043 1.00 95.62 209 THR A N 1
ATOM 1663 C CA . THR A 1 209 ? 1.355 0.376 0.707 1.00 95.62 209 THR A CA 1
ATOM 1664 C C . THR A 1 209 ? 1.044 0.543 2.191 1.00 95.62 209 THR A C 1
ATOM 1666 O O . THR A 1 209 ? 0.136 -0.106 2.719 1.00 95.62 209 THR A O 1
ATOM 1669 N N . THR A 1 210 ? 1.709 1.496 2.846 1.00 96.31 210 THR A N 1
ATOM 1670 C CA . THR A 1 210 ? 1.529 1.794 4.268 1.00 96.31 210 THR A CA 1
ATOM 1671 C C . THR A 1 210 ? 0.151 2.363 4.581 1.00 96.31 210 THR A C 1
ATOM 1673 O O . THR A 1 210 ? -0.492 1.890 5.514 1.00 96.31 210 THR A O 1
ATOM 1676 N N . VAL A 1 211 ? -0.358 3.329 3.812 1.00 97.69 211 VAL A N 1
ATOM 1677 C CA . VAL A 1 211 ? -1.688 3.916 4.060 1.00 97.69 211 VAL A CA 1
ATOM 1678 C C . VAL A 1 211 ? -2.789 2.859 3.974 1.00 97.69 211 VAL A C 1
ATOM 1680 O O . VAL A 1 211 ? -3.645 2.783 4.857 1.00 97.69 211 VAL A O 1
ATOM 1683 N N . VAL A 1 212 ? -2.747 2.000 2.950 1.00 97.31 212 VAL A N 1
ATOM 1684 C CA . VAL A 1 212 ? -3.712 0.901 2.802 1.00 97.31 212 VAL A CA 1
ATOM 1685 C C . VAL A 1 212 ? -3.579 -0.097 3.957 1.00 97.31 212 VAL A C 1
ATOM 1687 O O . VAL A 1 212 ? -4.588 -0.523 4.522 1.00 97.31 212 VAL A O 1
ATOM 1690 N N . GLN A 1 213 ? -2.349 -0.438 4.352 1.00 95.75 213 GLN A N 1
ATOM 1691 C CA . GLN A 1 213 ? -2.087 -1.333 5.479 1.00 95.75 213 GLN A CA 1
ATOM 1692 C C . GLN A 1 213 ? -2.597 -0.758 6.809 1.00 95.75 213 GLN A C 1
ATOM 1694 O O . GLN A 1 213 ? -3.215 -1.486 7.584 1.00 95.75 213 GLN A O 1
ATOM 1699 N N . LEU A 1 214 ? -2.398 0.537 7.067 1.00 96.62 214 LEU A N 1
ATOM 1700 C CA . LEU A 1 214 ? -2.895 1.220 8.262 1.00 96.62 214 LEU A CA 1
ATOM 1701 C C . LEU A 1 214 ? -4.425 1.289 8.280 1.00 96.62 214 LEU A C 1
ATOM 1703 O O . LEU A 1 214 ? -5.027 0.989 9.310 1.00 96.62 214 LEU A O 1
ATOM 1707 N N . ALA A 1 215 ? -5.065 1.609 7.152 1.00 96.81 215 ALA A N 1
ATOM 1708 C CA . ALA A 1 215 ? -6.525 1.601 7.040 1.00 96.81 215 ALA A CA 1
ATOM 1709 C C . ALA A 1 215 ? -7.102 0.206 7.324 1.00 96.81 215 ALA A C 1
ATOM 1711 O O . ALA A 1 215 ? -8.058 0.058 8.090 1.00 96.81 215 ALA A O 1
ATOM 1712 N N . TYR A 1 216 ? -6.475 -0.832 6.768 1.00 96.12 216 TYR A N 1
ATOM 1713 C CA . TYR A 1 216 ? -6.835 -2.217 7.043 1.00 96.12 216 TYR A CA 1
ATOM 1714 C C . TYR A 1 216 ? -6.617 -2.594 8.512 1.00 96.12 216 TYR A C 1
ATOM 1716 O O . TYR A 1 216 ? -7.469 -3.238 9.122 1.00 96.12 216 TYR A O 1
ATOM 1724 N N . TYR A 1 217 ? -5.511 -2.158 9.113 1.00 94.31 217 TYR A N 1
ATOM 1725 C CA . TYR A 1 217 ? -5.227 -2.418 10.519 1.00 94.31 217 TYR A CA 1
ATOM 1726 C C . TYR A 1 217 ? -6.245 -1.744 11.444 1.00 94.31 217 TYR A C 1
ATOM 1728 O O . TYR A 1 217 ? -6.738 -2.386 12.368 1.00 94.31 217 TYR A O 1
ATOM 1736 N N . MET A 1 218 ? -6.641 -0.499 11.160 1.00 92.31 218 MET A N 1
ATOM 1737 C CA . MET A 1 218 ? -7.699 0.198 11.900 1.00 92.31 218 MET A CA 1
ATOM 1738 C C . MET A 1 218 ? -9.043 -0.530 11.800 1.00 92.31 218 MET A C 1
ATOM 1740 O O . MET A 1 218 ? -9.737 -0.664 12.809 1.00 92.31 218 MET A O 1
ATOM 1744 N N . PHE A 1 219 ? -9.383 -1.076 10.629 1.00 93.25 219 PHE A N 1
ATOM 1745 C CA . PHE A 1 219 ? -10.550 -1.949 10.485 1.00 93.25 219 PHE A CA 1
ATOM 1746 C C . PHE A 1 219 ? -10.473 -3.173 11.411 1.00 93.25 219 PHE A C 1
ATOM 1748 O O . PHE A 1 219 ? -11.445 -3.475 12.101 1.00 93.25 219 PHE A O 1
ATOM 1755 N N . LEU A 1 220 ? -9.315 -3.838 11.500 1.00 92.25 220 LEU A N 1
ATOM 1756 C CA . LEU A 1 220 ? -9.127 -4.973 12.416 1.00 92.25 220 LEU A CA 1
ATOM 1757 C C . LEU A 1 220 ? -9.250 -4.574 13.896 1.00 92.25 220 LEU A C 1
ATOM 1759 O O . LEU A 1 220 ? -9.630 -5.403 14.718 1.00 92.25 220 LEU A O 1
ATOM 1763 N N . GLN A 1 221 ? -8.970 -3.312 14.236 1.00 89.06 221 GLN A N 1
ATOM 1764 C CA . GLN A 1 221 ? -9.208 -2.750 15.572 1.00 89.06 221 GLN A CA 1
ATOM 1765 C C . GLN A 1 221 ? -10.675 -2.327 15.804 1.00 89.06 221 GLN A C 1
ATOM 1767 O O . GLN A 1 221 ? -10.998 -1.808 16.872 1.00 89.06 221 GLN A O 1
ATOM 1772 N N . GLY A 1 222 ? -11.573 -2.541 14.834 1.00 88.88 222 GLY A N 1
ATOM 1773 C CA . GLY A 1 222 ? -13.001 -2.230 14.941 1.00 88.88 222 GLY A CA 1
ATOM 1774 C C . GLY A 1 222 ? -13.385 -0.803 14.538 1.00 88.88 222 GLY A C 1
ATOM 1775 O O . GLY A 1 222 ? -14.459 -0.340 14.924 1.00 88.88 222 GLY A O 1
ATOM 1776 N N . PHE A 1 223 ? -12.534 -0.096 13.785 1.00 87.31 223 PHE A N 1
ATOM 1777 C CA . PHE A 1 223 ? -12.833 1.251 13.292 1.00 87.31 223 PHE A CA 1
ATOM 1778 C C . PHE A 1 223 ? -13.484 1.253 11.891 1.00 87.31 223 PHE A C 1
ATOM 1780 O O . PHE A 1 223 ? -13.185 0.378 11.076 1.00 87.31 223 PHE A O 1
ATOM 1787 N N . PRO A 1 224 ? -14.342 2.249 11.583 1.00 80.81 224 PRO A N 1
ATOM 1788 C CA . PRO A 1 224 ? -14.813 3.291 12.496 1.00 80.81 224 PRO A CA 1
ATOM 1789 C C . PRO A 1 224 ? -15.752 2.710 13.559 1.00 80.81 224 PRO A C 1
ATOM 1791 O O . PRO A 1 224 ? -16.589 1.852 13.275 1.00 80.81 224 PRO A O 1
ATOM 1794 N N . VAL A 1 225 ? -15.624 3.196 14.795 1.00 76.81 225 VAL A N 1
ATOM 1795 C CA . VAL A 1 225 ? -16.508 2.779 15.887 1.00 76.81 225 VAL A CA 1
ATOM 1796 C C . VAL A 1 225 ? -17.890 3.383 15.640 1.00 76.81 225 VAL A C 1
ATOM 1798 O O . VAL A 1 225 ? -18.052 4.603 15.574 1.00 76.81 225 VAL A O 1
ATOM 1801 N N . LYS A 1 226 ? -18.907 2.528 15.497 1.00 72.50 226 LYS A N 1
ATOM 1802 C CA . LYS A 1 226 ? -20.292 2.971 15.303 1.00 72.50 226 LYS A CA 1
ATOM 1803 C C . LYS A 1 226 ? -20.731 3.826 16.496 1.00 72.50 226 LYS A C 1
ATOM 1805 O O . LYS A 1 226 ? -20.571 3.409 17.640 1.00 72.50 226 LYS A O 1
ATOM 1810 N N . ASN A 1 227 ? -21.309 4.995 16.223 1.00 73.19 227 ASN A N 1
ATOM 1811 C CA . ASN A 1 227 ? -21.743 5.967 17.235 1.00 73.19 227 ASN A CA 1
ATOM 1812 C C . ASN A 1 227 ? -20.606 6.492 18.136 1.00 73.19 227 ASN A C 1
ATOM 1814 O O . ASN A 1 227 ? -20.854 6.857 19.286 1.00 73.19 227 ASN A O 1
ATOM 1818 N N . ALA A 1 228 ? -19.359 6.517 17.647 1.00 70.75 228 ALA A N 1
ATOM 1819 C CA . ALA A 1 228 ? -18.270 7.160 18.374 1.00 70.75 228 ALA A CA 1
ATOM 1820 C C . ALA A 1 228 ? -18.598 8.639 18.652 1.00 70.75 228 ALA A C 1
ATOM 1822 O O . ALA A 1 228 ? -19.188 9.301 17.792 1.00 70.75 228 ALA A O 1
ATOM 1823 N N . PRO A 1 229 ? -18.200 9.181 19.817 1.00 74.75 229 PRO A N 1
ATOM 1824 C CA . PRO A 1 229 ? -18.276 10.615 20.045 1.00 74.75 229 PRO A CA 1
ATOM 1825 C C . PRO A 1 229 ? -17.530 11.365 18.936 1.00 74.75 229 PRO A C 1
ATOM 1827 O O . PRO A 1 229 ? -16.463 10.940 18.486 1.00 74.75 229 PRO A O 1
ATOM 1830 N N . VAL A 1 230 ? -18.097 12.484 18.494 1.00 71.50 230 VAL A N 1
ATOM 1831 C CA . VAL A 1 230 ? -17.463 13.336 17.486 1.00 71.50 230 VAL A CA 1
ATOM 1832 C C . VAL A 1 230 ? -16.144 13.874 18.059 1.00 71.50 230 VAL A C 1
ATOM 1834 O O . VAL A 1 230 ? -16.085 14.257 19.226 1.00 71.50 230 VAL A O 1
ATOM 1837 N N . ASN A 1 231 ? -15.089 13.898 17.241 1.00 77.38 231 ASN A N 1
ATOM 1838 C CA . ASN A 1 231 ? -13.766 14.448 17.573 1.00 77.38 231 ASN A CA 1
ATOM 1839 C C . ASN A 1 231 ? -13.002 13.761 18.722 1.00 77.38 231 ASN A C 1
ATOM 1841 O O . ASN A 1 231 ? -12.216 14.418 19.408 1.00 77.38 231 ASN A O 1
ATOM 1845 N N . THR A 1 232 ? -13.159 12.448 18.941 1.00 87.12 232 THR A N 1
ATOM 1846 C CA . THR A 1 232 ? -12.171 11.738 19.776 1.00 87.12 232 THR A CA 1
ATOM 1847 C C . THR A 1 232 ? -10.837 11.592 19.038 1.00 87.12 232 THR A C 1
ATOM 1849 O O . THR A 1 232 ? -10.828 11.498 17.807 1.00 87.12 232 THR A O 1
ATOM 1852 N N . PRO A 1 233 ? -9.704 11.505 19.759 1.00 90.06 233 PRO A N 1
ATOM 1853 C CA . PRO A 1 233 ? -8.401 11.249 19.148 1.00 90.06 233 PRO A CA 1
ATOM 1854 C C . PRO A 1 233 ? -8.378 10.045 18.192 1.00 90.06 233 PRO A C 1
ATOM 1856 O O . PRO A 1 233 ? -7.821 10.142 17.104 1.00 90.06 233 PRO A O 1
ATOM 1859 N N . GLU A 1 234 ? -9.039 8.937 18.544 1.00 90.31 234 GLU A N 1
ATOM 1860 C CA . GLU A 1 234 ? -9.082 7.736 17.698 1.00 90.31 234 GLU A CA 1
ATOM 1861 C C . GLU A 1 234 ? -9.894 7.949 16.419 1.00 90.31 234 GLU A C 1
ATOM 1863 O O . GLU A 1 234 ? -9.538 7.432 15.360 1.00 90.31 234 GLU A O 1
ATOM 1868 N N . ASN A 1 235 ? -10.978 8.724 16.505 1.00 87.94 235 ASN A N 1
ATOM 1869 C CA . ASN A 1 235 ? -11.755 9.086 15.331 1.00 87.94 235 ASN A CA 1
ATOM 1870 C C . ASN A 1 235 ? -10.958 10.029 14.422 1.00 87.94 235 ASN A C 1
ATOM 1872 O O . ASN A 1 235 ? -10.966 9.847 13.211 1.00 87.94 235 ASN A O 1
ATOM 1876 N N . ASN A 1 236 ? -10.217 10.984 14.992 1.00 91.75 236 ASN A N 1
ATOM 1877 C CA . ASN A 1 236 ? -9.348 11.881 14.224 1.00 91.75 236 ASN A CA 1
ATOM 1878 C C . ASN A 1 236 ? -8.229 11.106 13.514 1.00 91.75 236 ASN A C 1
ATOM 1880 O O . ASN A 1 236 ? -7.963 11.359 12.342 1.00 91.75 236 ASN A O 1
ATOM 1884 N N . LEU A 1 237 ? -7.619 10.126 14.192 1.00 95.06 237 LEU A N 1
ATOM 1885 C CA . LEU A 1 237 ? -6.653 9.210 13.585 1.00 95.06 237 LEU A CA 1
ATOM 1886 C C . LEU A 1 237 ? -7.270 8.441 12.411 1.00 95.06 237 LEU A C 1
ATOM 1888 O O . LEU A 1 237 ? -6.694 8.415 11.326 1.00 95.06 237 LEU A O 1
ATOM 1892 N N . TYR A 1 238 ? -8.439 7.829 12.618 1.00 93.44 238 TYR A N 1
ATOM 1893 C CA . TYR A 1 238 ? -9.142 7.100 11.562 1.00 93.44 238 TYR A CA 1
ATOM 1894 C C . TYR A 1 238 ? -9.465 8.004 10.364 1.00 93.44 238 TYR A C 1
ATOM 1896 O O . TYR A 1 238 ? -9.214 7.613 9.228 1.00 93.44 238 TYR A O 1
ATOM 1904 N N . VAL A 1 239 ? -9.973 9.216 10.608 1.00 93.06 239 VAL A N 1
ATOM 1905 C CA . VAL A 1 239 ? -10.309 10.189 9.558 1.00 93.06 239 VAL A CA 1
ATOM 1906 C C . VAL A 1 239 ? -9.072 10.610 8.765 1.00 93.06 239 VAL A C 1
ATOM 1908 O O . VAL A 1 239 ? -9.148 10.693 7.542 1.00 93.06 239 VAL A O 1
ATOM 1911 N N . GLU A 1 240 ? -7.930 10.839 9.417 1.00 96.38 240 GLU A N 1
ATOM 1912 C CA . GLU A 1 240 ? -6.699 11.198 8.702 1.00 96.38 240 GLU A CA 1
ATOM 1913 C C . GLU A 1 240 ? -6.178 10.033 7.845 1.00 96.38 240 GLU A C 1
ATOM 1915 O O . GLU A 1 240 ? -5.780 10.242 6.700 1.00 96.38 240 GLU A O 1
ATOM 1920 N N . ILE A 1 241 ? -6.252 8.795 8.348 1.00 97.31 241 ILE A N 1
ATOM 1921 C CA . ILE A 1 241 ? -5.903 7.596 7.570 1.00 97.31 241 ILE A CA 1
ATOM 1922 C C . ILE A 1 241 ? -6.857 7.416 6.377 1.00 97.31 241 ILE A C 1
ATOM 1924 O O . ILE A 1 241 ? -6.406 7.111 5.275 1.00 97.31 241 ILE A O 1
ATOM 1928 N N . ASP A 1 242 ? -8.163 7.624 6.564 1.00 95.69 242 ASP A N 1
ATOM 1929 C CA . ASP A 1 242 ? -9.153 7.503 5.488 1.00 95.69 242 ASP A CA 1
ATOM 1930 C C . ASP A 1 242 ? -8.967 8.589 4.420 1.00 95.69 242 ASP A C 1
ATOM 1932 O O . ASP A 1 242 ? -8.982 8.311 3.222 1.00 95.69 242 ASP A O 1
ATOM 1936 N N . LYS A 1 243 ? -8.681 9.825 4.837 1.00 96.19 243 LYS A N 1
ATOM 1937 C CA . LYS A 1 243 ? -8.321 10.912 3.924 1.00 96.19 243 LYS A CA 1
ATOM 1938 C C . LYS A 1 243 ? -7.073 10.561 3.109 1.00 96.19 243 LYS A C 1
ATOM 1940 O O . LYS A 1 243 ? -7.100 10.684 1.883 1.00 96.19 243 LYS A O 1
ATOM 1945 N N . ALA A 1 244 ? -6.013 10.086 3.764 1.00 97.31 244 ALA A N 1
ATOM 1946 C CA . ALA A 1 244 ? -4.791 9.635 3.102 1.00 97.31 244 ALA A CA 1
ATOM 1947 C C . ALA A 1 244 ? -5.074 8.515 2.084 1.00 97.31 244 ALA A C 1
ATOM 1949 O O . ALA A 1 244 ? -4.539 8.538 0.973 1.00 97.31 244 ALA A O 1
ATOM 1950 N N . LEU A 1 245 ? -5.949 7.565 2.436 1.00 97.69 245 LEU A N 1
ATOM 1951 C CA . LEU A 1 245 ? -6.366 6.464 1.569 1.00 97.69 245 LEU A CA 1
ATOM 1952 C C . LEU A 1 245 ? -7.108 6.967 0.329 1.00 97.69 245 LEU A C 1
ATOM 1954 O O . LEU A 1 245 ? -6.810 6.543 -0.786 1.00 97.69 245 LEU A O 1
ATOM 1958 N N . ILE A 1 246 ? -8.060 7.881 0.502 1.00 96.69 246 ILE A N 1
ATOM 1959 C CA . ILE A 1 246 ? -8.817 8.476 -0.605 1.00 96.69 246 ILE A CA 1
ATOM 1960 C C . ILE A 1 246 ? -7.879 9.232 -1.550 1.00 96.69 246 ILE A C 1
ATOM 1962 O O . ILE A 1 246 ? -7.992 9.095 -2.771 1.00 96.69 246 ILE A O 1
ATOM 1966 N N . GLU A 1 247 ? -6.952 10.023 -1.006 1.00 94.81 247 GLU A N 1
ATOM 1967 C CA . GLU A 1 247 ? -5.959 10.747 -1.802 1.00 94.81 247 GLU A CA 1
ATOM 1968 C C . GLU A 1 247 ? -5.055 9.792 -2.594 1.00 94.81 247 GLU A C 1
ATOM 1970 O O . GLU A 1 247 ? -4.848 10.005 -3.791 1.00 94.81 247 GLU A O 1
ATOM 1975 N N . ASP A 1 248 ? -4.585 8.705 -1.976 1.00 95.38 248 ASP A N 1
ATOM 1976 C CA . ASP A 1 248 ? -3.802 7.666 -2.652 1.00 95.38 248 ASP A CA 1
ATOM 1977 C C . ASP A 1 248 ? -4.591 6.990 -3.786 1.00 95.38 248 ASP A C 1
ATOM 1979 O O . ASP A 1 248 ? -4.114 6.891 -4.921 1.00 95.38 248 ASP A O 1
ATOM 1983 N N . LEU A 1 249 ? -5.832 6.574 -3.516 1.00 95.56 249 LEU A N 1
ATOM 1984 C CA . LEU A 1 249 ? -6.692 5.937 -4.513 1.00 95.56 249 LEU A CA 1
ATOM 1985 C C . LEU A 1 249 ? -6.958 6.862 -5.709 1.00 95.56 249 LEU A C 1
ATOM 1987 O O . LEU A 1 249 ? -6.983 6.392 -6.849 1.00 95.56 249 LEU A O 1
ATOM 1991 N N . LYS A 1 250 ? -7.114 8.172 -5.477 1.00 93.62 250 LYS A N 1
ATOM 1992 C CA . LYS A 1 250 ? -7.229 9.177 -6.546 1.00 93.62 250 LYS A CA 1
ATOM 1993 C C . LYS A 1 250 ? -5.921 9.315 -7.325 1.00 93.62 250 LYS A C 1
ATOM 1995 O O . LYS A 1 250 ? -5.943 9.242 -8.552 1.00 93.62 250 LYS A O 1
ATOM 2000 N N . ALA A 1 251 ? -4.780 9.437 -6.645 1.00 90.06 251 ALA A N 1
ATOM 2001 C CA . ALA A 1 251 ? -3.468 9.559 -7.290 1.00 90.06 251 ALA A CA 1
ATOM 2002 C C . ALA A 1 251 ? -3.143 8.353 -8.195 1.00 90.06 251 ALA A C 1
ATOM 2004 O O . ALA A 1 251 ? -2.570 8.502 -9.280 1.00 90.06 251 ALA A O 1
ATOM 2005 N N . ARG A 1 252 ? -3.581 7.154 -7.792 1.00 90.69 252 ARG A N 1
ATOM 2006 C CA . ARG A 1 252 ? -3.450 5.902 -8.555 1.00 90.69 252 ARG A CA 1
ATOM 2007 C C . ARG A 1 252 ? -4.573 5.664 -9.572 1.00 90.69 252 ARG A C 1
ATOM 2009 O O . ARG A 1 252 ? -4.607 4.607 -10.207 1.00 90.69 252 ARG A O 1
ATOM 2016 N N . ASN A 1 253 ? -5.487 6.619 -9.760 1.00 90.56 253 ASN A N 1
ATOM 2017 C CA . ASN A 1 253 ? -6.659 6.503 -10.640 1.00 90.56 253 ASN A CA 1
ATOM 2018 C C . ASN A 1 253 ? -7.465 5.213 -10.375 1.00 90.56 253 ASN A C 1
ATOM 2020 O O . ASN A 1 253 ? -7.870 4.511 -11.299 1.00 90.56 253 ASN A O 1
ATOM 2024 N N . VAL A 1 254 ? -7.610 4.833 -9.104 1.00 92.75 254 VAL A N 1
ATOM 2025 C CA . VAL A 1 254 ? -8.472 3.720 -8.668 1.00 92.75 254 VAL A CA 1
ATOM 2026 C C . VAL A 1 254 ? -9.910 4.201 -8.507 1.00 92.75 254 VAL A C 1
ATOM 2028 O O . VAL A 1 254 ? -10.844 3.481 -8.849 1.00 92.75 254 VAL A O 1
ATOM 2031 N N . ILE A 1 255 ? -10.080 5.429 -8.017 1.00 93.19 255 ILE A N 1
ATOM 2032 C CA . ILE A 1 255 ? -11.371 6.109 -7.890 1.00 93.19 255 ILE A CA 1
ATOM 2033 C C . ILE A 1 255 ? -11.320 7.455 -8.615 1.00 93.19 255 ILE A C 1
ATOM 2035 O O . ILE A 1 255 ? -10.246 8.037 -8.782 1.00 93.19 255 ILE A O 1
ATOM 2039 N N . SER A 1 256 ? -12.481 7.952 -9.048 1.00 82.62 256 SER A N 1
ATOM 2040 C CA . SER A 1 256 ? -12.578 9.247 -9.729 1.00 82.62 256 SER A CA 1
ATOM 2041 C C . SER A 1 256 ? -12.329 10.416 -8.769 1.00 82.62 256 SER A C 1
ATOM 2043 O O . SER A 1 256 ? -12.722 10.383 -7.601 1.00 82.62 256 SER A O 1
ATOM 2045 N N . THR A 1 257 ? -11.750 11.502 -9.283 1.00 65.94 257 THR A N 1
ATOM 2046 C CA . THR A 1 257 ? -11.641 12.785 -8.573 1.00 65.94 257 THR A CA 1
ATOM 2047 C C . THR A 1 257 ? -12.997 13.463 -8.358 1.00 65.94 257 THR A C 1
ATOM 2049 O O . THR A 1 257 ? -13.109 14.290 -7.458 1.00 65.94 257 THR A O 1
ATOM 2052 N N . SER A 1 258 ? -14.026 13.078 -9.124 1.00 54.78 258 SER A N 1
ATOM 2053 C CA . SER A 1 258 ? -15.382 13.647 -9.084 1.00 54.78 258 SER A CA 1
ATOM 2054 C C . SER A 1 258 ? -16.375 12.929 -8.160 1.00 54.78 258 SER A C 1
ATOM 2056 O O . SER A 1 258 ? -17.523 13.352 -8.067 1.00 54.78 258 SER A O 1
ATOM 2058 N N . CYS A 1 259 ? -15.977 11.857 -7.468 1.00 41.00 259 CYS A N 1
ATOM 2059 C CA . CYS A 1 259 ? -16.852 11.205 -6.492 1.00 41.00 259 CYS A CA 1
ATOM 2060 C C . CYS A 1 259 ? -16.769 11.918 -5.137 1.00 41.00 259 CYS A C 1
ATOM 2062 O O . CYS A 1 259 ? -15.889 11.636 -4.324 1.00 41.00 259 CYS A O 1
ATOM 2064 N N . SER A 1 260 ? -17.694 12.844 -4.905 1.00 33.03 260 SER A N 1
ATOM 2065 C CA . SER A 1 260 ? -18.269 13.059 -3.577 1.00 33.03 260 SER A CA 1
ATOM 2066 C C . SER A 1 260 ? -19.347 11.990 -3.377 1.00 33.03 260 SER A C 1
ATOM 2068 O O . SER A 1 260 ? -20.310 11.964 -4.145 1.00 33.03 260 SER A O 1
ATOM 2070 N N . LEU A 1 261 ? -19.129 11.075 -2.426 1.00 39.94 261 LEU A N 1
ATOM 2071 C CA . LEU A 1 261 ? -20.185 10.199 -1.904 1.00 39.94 261 LEU A CA 1
ATOM 2072 C C . LEU A 1 261 ? -21.197 11.027 -1.109 1.00 39.94 261 LEU A C 1
ATOM 2074 O O . LEU A 1 261 ? -20.742 11.953 -0.398 1.00 39.94 261 LEU A O 1
#

Radius of gyration: 26.24 Å; Cα contacts (8 Å, |Δi|>4): 343; chains: 1; bounding box: 41×76×103 Å

Nearest PDB structures (foldseek):
  2bj4-assembly1_A  TM=2.970E-01  e=9.790E+00  Homo sapiens

Mean predicted aligned error: 10.03 Å

Organism: NCBI:txid996

Secondary structure (DSSP, 8-state):
---------------------------------HHHHHHHHHHHHHHHH-S-HHHHHHHHHHHHTGGGEEEEEE---TT--EEEEEE-TTT--EEEEEEEE-TT-HHHHHHHHHHHHHHHHHT-SS-SS--TT--SPPPP-B-TTS-BSSHHHHHHHH--HHHHHHHHHHHHHHHHHHHH-SSS-HHHHHHHHHHHHHHHHSHHHHHHHHHHHHHHHHHHTTPSPTTPPTT-HHHHHHHHHHHHHHHHHHHTTSS-TT---

pLDDT: mean 81.59, std 20.0, range [28.64, 98.31]